Protein AF-A0A9D4GRB3-F1 (afdb_monomer_lite)

Sequence (208 aa):
MLQLICLPCVLLIRQTLLKQKSKKPLLLLLRLLLLLLLLLPLPLPLPLPLPLPLPLPLPLPLPLPLPLPLPLPVLLLLLLLLLLVLLLLLLPLLLPLPLPLLLLLLIVLLLLAAAAATSAASAAVATATVTATDTATDTATATATSTATSSTATASATATATATATATATDSATATATAAAAAATAAAAAATATNDNNSPSTSSSYYC

Radius of gyration: 42.22 Å; chains: 1; bounding box: 102×33×107 Å

pLDDT: mean 74.9, std 14.34, range [47.88, 98.44]

Structure (mmCIF, N/CA/C/O backbone):
data_AF-A0A9D4GRB3-F1
#
_entry.id   AF-A0A9D4GRB3-F1
#
loop_
_atom_site.group_PDB
_atom_site.id
_atom_site.type_symbol
_atom_site.label_atom_id
_atom_site.label_alt_id
_atom_site.label_comp_id
_atom_site.label_asym_id
_atom_site.label_entity_id
_atom_site.label_seq_id
_atom_site.pdbx_PDB_ins_code
_atom_site.Cartn_x
_atom_site.Cartn_y
_atom_site.Cartn_z
_atom_site.occupancy
_atom_site.B_iso_or_equiv
_atom_site.auth_seq_id
_atom_site.auth_comp_id
_atom_site.auth_asym_id
_atom_site.auth_atom_id
_atom_site.pdbx_PDB_model_num
ATOM 1 N N . MET A 1 1 ? -9.282 16.217 38.966 1.00 50.94 1 MET A N 1
ATOM 2 C CA . MET A 1 1 ? -8.020 15.507 39.281 1.00 50.94 1 MET A CA 1
ATOM 3 C C . MET A 1 1 ? -7.785 14.202 38.501 1.00 50.94 1 MET A C 1
ATOM 5 O O . MET A 1 1 ? -6.650 13.756 38.484 1.00 50.94 1 MET A O 1
ATOM 9 N N . LEU A 1 2 ? -8.760 13.621 37.779 1.00 50.75 2 LEU A N 1
ATOM 10 C CA . LEU A 1 2 ? -8.542 12.387 36.987 1.00 50.75 2 LEU A CA 1
ATOM 11 C C . LEU A 1 2 ? -7.822 12.566 35.627 1.00 50.75 2 LEU A C 1
ATOM 13 O O . LEU A 1 2 ? -7.512 11.581 34.968 1.00 50.75 2 LEU A O 1
ATOM 17 N N . GLN A 1 3 ? -7.533 13.794 35.186 1.00 56.38 3 GLN A N 1
ATOM 18 C CA . GLN A 1 3 ? -7.000 14.054 33.836 1.00 56.38 3 GLN A CA 1
ATOM 19 C C . GLN A 1 3 ? -5.472 13.866 33.708 1.00 56.38 3 GLN A C 1
ATOM 21 O O . GLN A 1 3 ? -4.981 13.657 32.604 1.00 56.38 3 GLN A O 1
ATOM 26 N N . LEU A 1 4 ? -4.706 13.879 34.810 1.00 51.69 4 LEU A N 1
ATOM 27 C CA . LEU A 1 4 ? -3.233 13.849 34.739 1.00 51.69 4 LEU A CA 1
ATOM 28 C C . LEU A 1 4 ? -2.612 12.441 34.744 1.00 51.69 4 LEU A C 1
ATOM 30 O O . LEU A 1 4 ? -1.478 12.274 34.308 1.00 51.69 4 LEU A O 1
ATOM 34 N N . ILE A 1 5 ? -3.349 11.411 35.172 1.00 56.41 5 ILE A N 1
ATOM 35 C CA . ILE A 1 5 ? -2.835 10.026 35.225 1.00 56.41 5 ILE A CA 1
ATOM 36 C C . ILE A 1 5 ? -2.859 9.360 33.834 1.00 56.41 5 ILE A C 1
ATOM 38 O O . ILE A 1 5 ? -2.159 8.380 33.588 1.00 56.41 5 ILE A O 1
ATOM 42 N N . CYS A 1 6 ? -3.611 9.911 32.878 1.00 63.25 6 CYS A N 1
ATOM 43 C CA . CYS A 1 6 ? -3.826 9.257 31.587 1.00 63.25 6 CYS A CA 1
ATOM 44 C C . CYS A 1 6 ? -2.668 9.466 30.588 1.00 63.25 6 CYS A C 1
ATOM 46 O O . CYS A 1 6 ? -2.368 8.580 29.790 1.00 63.25 6 CYS A O 1
ATOM 48 N N . LEU A 1 7 ? -1.961 10.599 30.656 1.00 65.25 7 LEU A N 1
ATOM 49 C CA . LEU A 1 7 ? -0.907 10.949 29.696 1.00 65.25 7 LEU A CA 1
ATOM 50 C C . LEU A 1 7 ? 0.313 9.998 29.686 1.00 65.25 7 LEU A C 1
ATOM 52 O O . LEU A 1 7 ? 0.709 9.572 28.596 1.00 65.25 7 LEU A O 1
ATOM 56 N N . PRO A 1 8 ? 0.905 9.609 30.839 1.00 72.31 8 PRO A N 1
ATOM 57 C CA . PRO A 1 8 ? 2.039 8.683 30.834 1.00 72.31 8 PRO A CA 1
ATOM 58 C C . PRO A 1 8 ? 1.619 7.281 30.384 1.00 72.31 8 PRO A C 1
ATOM 60 O O . PRO A 1 8 ? 2.391 6.591 29.723 1.00 72.31 8 PRO A O 1
ATOM 63 N N . CYS A 1 9 ? 0.374 6.883 30.664 1.00 66.31 9 CYS A N 1
ATOM 64 C CA . CYS A 1 9 ? -0.165 5.593 30.248 1.00 66.31 9 CYS A CA 1
ATOM 65 C C . CYS A 1 9 ? -0.313 5.520 28.717 1.00 66.31 9 CYS A C 1
ATOM 67 O O . CYS A 1 9 ? 0.154 4.572 28.088 1.00 66.31 9 CYS A O 1
ATOM 69 N N . VAL A 1 10 ? -0.856 6.572 28.094 1.00 68.38 10 VAL A N 1
ATOM 70 C CA . VAL A 1 10 ? -0.985 6.677 26.629 1.00 68.38 10 VAL A CA 1
ATOM 71 C C . VAL A 1 10 ? 0.386 6.731 25.937 1.00 68.38 10 VAL A C 1
ATOM 73 O O . VAL A 1 10 ? 0.570 6.118 24.883 1.00 68.38 10 VAL A O 1
ATOM 76 N N . LEU A 1 11 ? 1.375 7.402 26.538 1.00 74.94 11 LEU A N 1
ATOM 77 C CA . LEU A 1 11 ? 2.747 7.443 26.016 1.00 74.94 11 LEU A CA 1
ATOM 78 C C . LEU A 1 11 ? 3.458 6.088 26.107 1.00 74.94 11 LEU A C 1
ATOM 80 O O . LEU A 1 11 ? 4.126 5.690 25.149 1.00 74.94 11 LEU A O 1
ATOM 84 N N . LEU A 1 12 ? 3.269 5.346 27.203 1.00 75.12 12 LEU A N 1
ATOM 85 C CA . LEU A 1 12 ? 3.819 3.997 27.361 1.00 75.12 12 LEU A CA 1
ATOM 86 C C . LEU A 1 12 ? 3.215 3.021 26.335 1.00 75.12 12 LEU A C 1
ATOM 88 O O . LEU A 1 12 ? 3.916 2.178 25.768 1.00 75.12 12 LEU A O 1
ATOM 92 N N . ILE A 1 13 ? 1.924 3.182 26.033 1.00 65.44 13 ILE A N 1
ATOM 93 C CA . ILE A 1 13 ? 1.215 2.412 25.003 1.00 65.44 13 ILE A CA 1
ATOM 94 C C . ILE A 1 13 ? 1.753 2.752 23.605 1.00 65.44 13 ILE A C 1
ATOM 96 O O . ILE A 1 13 ? 2.036 1.855 22.815 1.00 65.44 13 ILE A O 1
ATOM 100 N N . ARG A 1 14 ? 1.988 4.033 23.293 1.00 73.75 14 ARG A N 1
ATOM 101 C CA . ARG A 1 14 ? 2.594 4.421 22.006 1.00 73.75 14 ARG A CA 1
ATOM 102 C C . ARG A 1 14 ? 4.009 3.868 21.833 1.00 73.75 14 ARG A C 1
ATOM 104 O O . ARG A 1 14 ? 4.343 3.383 20.754 1.00 73.75 14 ARG A O 1
ATOM 111 N N . GLN A 1 15 ? 4.830 3.917 22.882 1.00 74.56 15 GLN A N 1
ATOM 112 C CA . GLN A 1 15 ? 6.204 3.408 22.842 1.00 74.56 15 GLN A CA 1
ATOM 113 C C . GLN A 1 15 ? 6.265 1.890 22.652 1.00 74.56 15 GLN A C 1
ATOM 115 O O . GLN A 1 15 ? 7.089 1.391 21.884 1.00 74.56 15 GLN A O 1
ATOM 120 N N . THR A 1 16 ? 5.368 1.150 23.301 1.00 66.50 16 THR A N 1
ATOM 121 C CA . THR A 1 16 ? 5.287 -0.307 23.138 1.00 66.50 16 THR A CA 1
ATOM 122 C C . THR A 1 16 ? 4.746 -0.713 21.764 1.00 66.50 16 THR A C 1
ATOM 124 O O . THR A 1 16 ? 5.208 -1.711 21.210 1.00 66.50 16 THR A O 1
ATOM 127 N N . LEU A 1 17 ? 3.864 0.089 21.152 1.00 60.81 17 LEU A N 1
ATOM 128 C CA . LEU A 1 17 ? 3.380 -0.150 19.786 1.00 60.81 17 LEU A CA 1
ATOM 129 C C . LEU A 1 17 ? 4.433 0.098 18.697 1.00 60.81 17 LEU A C 1
ATOM 131 O O . LEU A 1 17 ? 4.448 -0.625 17.703 1.00 60.81 17 LEU A O 1
ATOM 135 N N . LEU A 1 18 ? 5.344 1.059 18.878 1.00 62.66 18 LEU A N 1
ATOM 136 C CA . LEU A 1 18 ? 6.380 1.352 17.876 1.00 62.66 18 LEU A CA 1
ATOM 137 C C . LEU A 1 18 ? 7.490 0.290 17.814 1.00 62.66 18 LEU A C 1
ATOM 139 O O . LEU A 1 18 ? 8.167 0.171 16.795 1.00 62.66 18 LEU A O 1
ATOM 143 N N . LYS A 1 19 ? 7.668 -0.512 18.872 1.00 68.88 19 LYS A N 1
ATOM 144 C CA . LYS A 1 19 ? 8.768 -1.487 18.970 1.00 68.88 19 LYS A CA 1
ATOM 145 C C . LYS A 1 19 ? 8.413 -2.896 18.482 1.00 68.88 19 LYS A C 1
ATOM 147 O O . LYS A 1 19 ? 9.299 -3.739 18.369 1.00 68.88 19 LYS A O 1
ATOM 152 N N . GLN A 1 20 ? 7.149 -3.171 18.152 1.00 47.88 20 GLN A N 1
ATOM 153 C CA . GLN A 1 20 ? 6.717 -4.485 17.662 1.00 47.88 20 GLN A CA 1
ATOM 154 C C . GLN A 1 20 ? 6.402 -4.479 16.161 1.00 47.88 20 GLN A C 1
ATOM 156 O O . GLN A 1 20 ? 5.251 -4.475 15.734 1.00 47.88 20 GLN A O 1
ATOM 161 N N . LYS A 1 21 ? 7.458 -4.583 15.345 1.00 56.94 21 LYS A N 1
ATOM 162 C CA . LYS A 1 21 ? 7.416 -4.824 13.887 1.00 56.94 21 LYS A CA 1
ATOM 163 C C . LYS A 1 21 ? 7.058 -6.285 13.537 1.00 56.94 21 LYS A C 1
ATOM 165 O O . LYS A 1 21 ? 7.652 -6.894 12.656 1.00 56.94 21 LYS A O 1
ATOM 170 N N . SER A 1 22 ? 6.137 -6.904 14.269 1.00 55.50 22 SER A N 1
ATOM 171 C CA . SER A 1 22 ? 5.726 -8.302 14.067 1.00 55.50 22 SER A CA 1
ATOM 172 C C . SER A 1 22 ? 4.246 -8.405 14.354 1.00 55.50 22 SER A C 1
ATOM 174 O O . SER A 1 22 ? 3.872 -7.901 15.392 1.00 55.50 22 SER A O 1
ATOM 176 N N . LYS A 1 23 ? 3.444 -9.050 13.488 1.00 59.50 23 LYS A N 1
ATOM 177 C CA . LYS A 1 23 ? 1.954 -9.109 13.388 1.00 59.50 23 LYS A CA 1
ATOM 178 C C . LYS A 1 23 ? 1.118 -9.278 14.687 1.00 59.50 23 LYS A C 1
ATOM 180 O O . LYS A 1 23 ? -0.107 -9.261 14.633 1.00 59.50 23 LYS A O 1
ATOM 185 N N . LYS A 1 24 ? 1.746 -9.362 15.859 1.00 68.56 24 LYS A N 1
ATOM 186 C CA . LYS A 1 24 ? 1.161 -9.374 17.205 1.00 68.56 24 LYS A CA 1
ATOM 187 C C . LYS A 1 24 ? 0.599 -8.032 17.754 1.00 68.56 24 LYS A C 1
ATOM 189 O O . LYS A 1 24 ? -0.193 -8.140 18.694 1.00 68.56 24 LYS A O 1
ATOM 194 N N . PRO A 1 25 ? 0.871 -6.799 17.246 1.00 65.25 25 PRO A N 1
ATOM 195 C CA . PRO A 1 25 ? 0.330 -5.582 17.852 1.00 65.25 25 PRO A CA 1
ATOM 196 C C . PRO A 1 25 ? -1.173 -5.460 17.636 1.00 65.25 25 PRO A C 1
ATOM 198 O O . PRO A 1 25 ? -1.840 -4.890 18.483 1.00 65.25 25 PRO A O 1
ATOM 201 N N . LEU A 1 26 ? -1.725 -6.034 16.561 1.00 70.44 26 LEU A N 1
ATOM 202 C CA . LEU A 1 26 ? -3.170 -6.032 16.318 1.00 70.44 26 LEU A CA 1
ATOM 203 C C . LEU A 1 26 ? -3.926 -6.801 17.405 1.00 70.4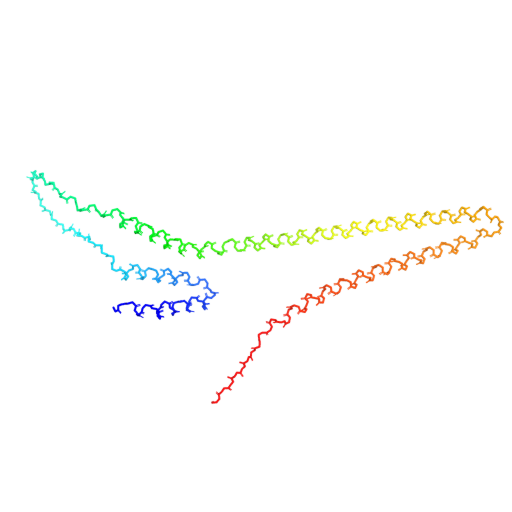4 26 LEU A C 1
ATOM 205 O O . LEU A 1 26 ? -4.965 -6.345 17.866 1.00 70.44 26 LEU A O 1
ATOM 209 N N . LEU A 1 27 ? -3.371 -7.924 17.868 1.00 78.69 27 LEU A N 1
ATOM 210 C CA . LEU A 1 27 ? -3.974 -8.739 18.923 1.00 78.69 27 LEU A CA 1
ATOM 211 C C . LEU A 1 27 ? -3.872 -8.035 20.286 1.00 78.69 27 LEU A C 1
ATOM 213 O O . LEU A 1 27 ? -4.819 -8.066 21.066 1.00 78.69 27 LEU A O 1
ATOM 217 N N . LEU A 1 28 ? -2.764 -7.329 20.547 1.00 78.69 28 LEU A N 1
ATOM 218 C CA . LEU A 1 28 ? -2.618 -6.481 21.735 1.00 78.69 28 LEU A CA 1
ATOM 219 C C . LEU A 1 28 ? -3.537 -5.257 21.698 1.00 78.69 28 LEU A C 1
ATOM 221 O O . LEU A 1 28 ? -4.139 -4.944 22.718 1.00 78.69 28 LEU A O 1
ATOM 225 N N . LEU A 1 29 ? -3.688 -4.605 20.543 1.00 76.31 29 LEU A N 1
ATOM 226 C CA . LEU A 1 29 ? -4.583 -3.463 20.363 1.00 76.31 29 LEU A CA 1
ATOM 227 C C . LEU A 1 29 ? -6.042 -3.889 20.536 1.00 76.31 29 LEU A C 1
ATOM 229 O O . LEU A 1 29 ? -6.787 -3.228 21.247 1.00 76.31 29 LEU A O 1
ATOM 233 N N . LEU A 1 30 ? -6.427 -5.029 19.952 1.00 79.31 30 LEU A N 1
ATOM 234 C CA . LEU A 1 30 ? -7.759 -5.607 20.108 1.00 79.31 30 LEU A CA 1
ATOM 235 C C . LEU A 1 30 ? -8.028 -5.982 21.569 1.00 79.31 30 LEU A C 1
ATOM 237 O O . LEU A 1 30 ? -9.091 -5.676 22.097 1.00 79.31 30 LEU A O 1
ATOM 241 N N . ARG A 1 31 ? -7.049 -6.593 22.248 1.00 87.06 31 ARG A N 1
ATOM 242 C CA . ARG A 1 31 ? -7.156 -6.955 23.666 1.00 87.06 31 ARG A CA 1
ATOM 243 C C . ARG A 1 31 ? -7.227 -5.726 24.571 1.00 87.06 31 ARG A C 1
ATOM 245 O O . ARG A 1 31 ? -7.990 -5.740 25.529 1.00 87.06 31 ARG A O 1
ATOM 252 N N . LEU A 1 32 ? -6.465 -4.675 24.268 1.00 83.12 32 LEU A N 1
ATOM 253 C CA . LEU A 1 32 ? -6.494 -3.400 24.982 1.00 83.12 32 LEU A CA 1
ATOM 254 C C . LEU A 1 32 ? -7.825 -2.678 24.762 1.00 83.12 32 LEU A C 1
ATOM 256 O O . LEU A 1 32 ? -8.393 -2.171 25.718 1.00 83.12 32 LEU A O 1
ATOM 260 N N . LEU A 1 33 ? -8.339 -2.662 23.531 1.00 82.25 33 LEU A N 1
ATOM 261 C CA . LEU A 1 33 ? -9.632 -2.071 23.193 1.00 82.25 33 LEU A CA 1
ATOM 262 C C . LEU A 1 33 ? -10.778 -2.829 23.872 1.00 82.25 33 LEU A C 1
ATOM 264 O O . LEU A 1 33 ? -11.673 -2.198 24.419 1.00 82.25 33 LEU A O 1
ATOM 268 N N . LEU A 1 34 ? -10.711 -4.164 23.916 1.00 84.56 34 LEU A N 1
ATOM 269 C CA . LEU A 1 34 ? -11.650 -5.001 24.664 1.00 84.56 34 LEU A CA 1
ATOM 270 C C . LEU A 1 34 ? -11.583 -4.705 26.170 1.00 84.56 34 LEU A C 1
ATOM 272 O O . LEU A 1 34 ? -12.618 -4.548 26.806 1.00 84.56 34 LEU A O 1
ATOM 276 N N . LEU A 1 35 ? -10.374 -4.589 26.732 1.00 84.44 35 LEU A N 1
ATOM 277 C CA . LEU A 1 35 ? -10.172 -4.209 28.132 1.00 84.44 35 LEU A CA 1
ATOM 278 C C . LEU A 1 35 ? -10.707 -2.809 28.415 1.00 84.44 35 LEU A C 1
ATOM 280 O O . LEU A 1 35 ? -11.352 -2.615 29.431 1.00 84.44 35 LEU A O 1
ATOM 284 N N . LEU A 1 36 ? -10.475 -1.849 27.521 1.00 82.12 36 LEU A N 1
ATOM 285 C CA . LEU A 1 36 ? -10.966 -0.483 27.653 1.00 82.12 36 LEU A CA 1
ATOM 286 C C . LEU A 1 36 ? -12.494 -0.437 27.574 1.00 82.12 36 LEU A C 1
ATOM 288 O O . LEU A 1 36 ? -13.107 0.274 28.356 1.00 82.12 36 LEU A O 1
ATOM 292 N N . LEU A 1 37 ? -13.103 -1.221 26.682 1.00 77.44 37 LEU A N 1
ATOM 293 C CA . LEU A 1 37 ? -14.556 -1.358 26.572 1.00 77.44 37 LEU A CA 1
ATOM 294 C C . LEU A 1 37 ? -15.162 -2.004 27.828 1.00 77.44 37 LEU A C 1
ATOM 296 O O . LEU A 1 37 ? -16.255 -1.633 28.236 1.00 77.44 37 LEU A O 1
ATOM 300 N N . LEU A 1 38 ? -14.442 -2.949 28.440 1.00 82.06 38 LEU A N 1
ATOM 301 C CA . LEU A 1 38 ? -14.842 -3.623 29.676 1.00 82.06 38 LEU A CA 1
ATOM 302 C C . LEU A 1 38 ? -14.643 -2.738 30.919 1.00 82.06 38 LEU A C 1
ATOM 304 O O . LEU A 1 38 ? -15.409 -2.835 31.873 1.00 82.06 38 LEU A O 1
ATOM 308 N N . LEU A 1 39 ? -13.600 -1.902 30.920 1.00 77.12 39 LEU A N 1
ATOM 309 C CA . LEU A 1 39 ? -13.245 -1.015 32.029 1.00 77.12 39 LEU A CA 1
ATOM 310 C C . LEU A 1 39 ? -13.999 0.313 31.977 1.00 77.12 39 LEU A C 1
ATOM 312 O O . LEU A 1 39 ? -14.116 0.982 33.001 1.00 77.12 39 LEU A O 1
ATOM 316 N N . LEU A 1 40 ? -14.496 0.705 30.801 1.00 75.69 40 LEU A N 1
ATOM 317 C CA . LEU A 1 40 ? -15.454 1.786 30.678 1.00 75.69 40 LEU A CA 1
ATOM 318 C C . LEU A 1 40 ? -16.738 1.278 31.340 1.00 75.69 40 LEU A C 1
ATOM 320 O O . LEU A 1 40 ? -17.329 0.328 30.827 1.00 75.69 40 LEU A O 1
ATOM 324 N N . PRO A 1 41 ? -17.156 1.841 32.488 1.00 63.38 41 PRO A N 1
ATOM 325 C CA . PRO A 1 41 ? -18.382 1.420 33.133 1.00 63.38 41 PRO A CA 1
ATOM 326 C C . PRO A 1 41 ? -19.511 1.835 32.199 1.00 63.38 41 PRO A C 1
ATOM 328 O O . PRO A 1 41 ? -19.959 2.978 32.235 1.00 63.38 41 PRO A O 1
ATOM 331 N N . LEU A 1 42 ? -19.915 0.936 31.298 1.00 58.41 42 LEU A N 1
ATOM 332 C CA . LEU A 1 42 ? -21.120 1.113 30.514 1.00 58.41 42 LEU A CA 1
ATOM 333 C C . LEU A 1 42 ? -22.232 1.262 31.554 1.00 58.41 42 LEU A C 1
ATOM 335 O O . LEU A 1 42 ? -22.465 0.314 32.312 1.00 58.41 42 LEU A O 1
ATOM 339 N N . PRO A 1 43 ? -22.902 2.425 31.639 1.00 56.44 43 PRO A N 1
ATOM 340 C CA . PRO A 1 43 ? -24.109 2.538 32.425 1.00 56.44 43 PRO A CA 1
ATOM 341 C C . PRO A 1 43 ? -25.155 1.719 31.670 1.00 56.44 43 PRO A C 1
ATOM 343 O O . PRO A 1 43 ? -25.884 2.236 30.831 1.00 56.44 43 PRO A O 1
ATOM 346 N N . LEU A 1 44 ? -25.152 0.408 31.892 1.00 55.22 44 LEU A N 1
ATOM 347 C CA . LEU A 1 44 ? -26.182 -0.510 31.448 1.00 55.22 44 LEU A CA 1
ATOM 348 C C . LEU A 1 44 ? -27.135 -0.681 32.632 1.00 55.22 44 LEU A C 1
ATOM 350 O O . LEU A 1 44 ? -26.931 -1.579 33.453 1.00 55.22 44 LEU A O 1
ATOM 354 N N . PRO A 1 45 ? -28.172 0.169 32.762 1.00 56.62 45 PRO A N 1
ATOM 355 C CA . PRO A 1 45 ? -29.304 -0.140 33.610 1.00 56.62 45 PRO A CA 1
ATOM 356 C C . PRO A 1 45 ? -30.081 -1.254 32.907 1.00 56.62 45 PRO A C 1
ATOM 358 O O . PRO A 1 45 ? -31.044 -1.003 32.191 1.00 56.62 45 PRO A O 1
ATOM 361 N N . LEU A 1 46 ? -29.630 -2.497 33.057 1.00 55.72 46 LEU A N 1
ATOM 362 C CA . LEU A 1 46 ? -30.438 -3.661 32.719 1.00 55.72 46 LEU A CA 1
ATOM 363 C C . LEU A 1 46 ? -31.002 -4.224 34.022 1.00 55.72 46 LEU A C 1
ATOM 365 O O . LEU A 1 46 ? -30.370 -5.088 34.634 1.00 55.72 46 LEU A O 1
ATOM 369 N N . PRO A 1 47 ? -32.177 -3.746 34.479 1.00 61.56 47 PRO A N 1
ATOM 370 C CA . PRO A 1 47 ? -32.964 -4.525 35.413 1.00 61.56 47 PRO A CA 1
ATOM 371 C C . PRO A 1 47 ? -33.360 -5.797 34.660 1.00 61.56 47 PRO A C 1
ATOM 373 O O . PRO A 1 47 ? -34.195 -5.750 33.764 1.00 61.56 47 PRO A O 1
ATOM 376 N N . LEU A 1 48 ? -32.701 -6.915 34.956 1.00 56.47 48 LEU A N 1
ATOM 377 C CA . LEU A 1 48 ? -33.122 -8.243 34.517 1.00 56.47 48 LEU A CA 1
ATOM 378 C C . LEU A 1 48 ? -34.107 -8.776 35.563 1.00 56.47 48 LEU A C 1
ATOM 380 O O . LEU A 1 48 ? -33.665 -9.176 36.642 1.00 56.47 48 LEU A O 1
ATOM 384 N N . PRO A 1 49 ? -35.425 -8.791 35.295 1.00 60.84 49 PRO A N 1
ATOM 385 C CA . PRO A 1 49 ? -36.365 -9.468 36.161 1.00 60.84 49 PRO A CA 1
ATOM 386 C C . PRO A 1 49 ? -36.385 -10.953 35.778 1.00 60.84 49 PRO A C 1
ATOM 388 O O . PRO A 1 49 ? -36.812 -11.333 34.691 1.00 60.84 49 PRO A O 1
ATOM 391 N N . LEU A 1 50 ? -35.928 -11.799 36.694 1.00 56.44 50 LEU A N 1
ATOM 392 C CA . LEU A 1 50 ? -36.180 -13.240 36.723 1.00 56.44 50 LEU A CA 1
ATOM 393 C C . LEU A 1 50 ? -36.853 -13.559 38.070 1.00 56.44 50 LEU A C 1
ATOM 395 O O . LEU A 1 50 ? -36.590 -12.870 39.053 1.00 56.44 50 LEU A O 1
ATOM 399 N N . PRO A 1 51 ? -37.594 -14.664 38.197 1.00 65.62 51 PRO A N 1
ATOM 400 C CA . PRO A 1 51 ? -38.818 -15.013 37.488 1.00 65.62 51 PRO A CA 1
ATOM 401 C C . PRO A 1 51 ? -39.954 -15.211 38.516 1.00 65.62 51 PRO A C 1
ATOM 403 O O . PRO A 1 51 ? -39.785 -15.934 39.495 1.00 65.62 51 PRO A O 1
ATOM 406 N N . LEU A 1 52 ? -41.132 -14.617 38.308 1.00 55.88 52 LEU A N 1
ATOM 407 C CA . LEU A 1 52 ? -42.304 -14.906 39.147 1.00 55.88 52 LEU A CA 1
ATOM 408 C C . LEU A 1 52 ? -43.341 -15.701 38.346 1.00 55.88 52 LEU A C 1
ATOM 410 O O . LEU A 1 52 ? -43.963 -15.137 37.445 1.00 55.88 52 LEU A O 1
ATOM 414 N N . PRO A 1 53 ? -43.568 -16.991 38.661 1.00 62.97 53 PRO A N 1
ATOM 415 C CA . PRO A 1 53 ? -44.749 -17.699 38.203 1.00 62.97 53 PRO A CA 1
ATOM 416 C C . PRO A 1 53 ? -45.928 -17.238 39.066 1.00 62.97 53 PRO A C 1
ATOM 418 O O . PRO A 1 53 ? -46.191 -17.790 40.130 1.00 62.97 53 PRO A O 1
ATOM 421 N N . LEU A 1 54 ? -46.623 -16.188 38.632 1.00 56.91 54 LEU A N 1
ATOM 422 C CA . LEU A 1 54 ? -47.891 -15.778 39.230 1.00 56.91 54 LEU A CA 1
ATOM 423 C C . LEU A 1 54 ? -48.997 -15.887 38.175 1.00 56.91 54 LEU A C 1
ATOM 425 O O . LEU A 1 54 ? -49.024 -15.082 37.242 1.00 56.91 54 LEU A O 1
ATOM 429 N N . PRO A 1 55 ? -49.921 -16.857 38.297 1.00 63.53 55 PRO A N 1
ATOM 430 C CA . PRO A 1 55 ? -51.146 -16.857 37.518 1.00 63.53 55 PRO A CA 1
ATOM 431 C C . PRO A 1 55 ? -52.079 -15.802 38.121 1.00 63.53 55 PRO A C 1
ATOM 433 O O . PRO A 1 55 ? -52.861 -16.091 39.021 1.00 63.53 55 PRO A O 1
ATOM 436 N N . LEU A 1 56 ? -51.974 -14.555 37.662 1.00 58.19 56 LEU A N 1
ATOM 437 C CA . LEU A 1 56 ? -52.939 -13.510 37.997 1.00 58.19 56 LEU A CA 1
ATOM 438 C C . LEU A 1 56 ? -53.591 -12.977 36.716 1.00 58.19 56 LEU A C 1
ATOM 440 O O . LEU A 1 56 ? -52.925 -12.299 35.932 1.00 58.19 56 LEU A O 1
ATOM 444 N N . PRO A 1 57 ? -54.890 -13.247 36.491 1.00 65.12 57 PRO A N 1
ATOM 445 C CA . PRO A 1 57 ? -55.663 -12.547 35.482 1.00 65.12 57 PRO A CA 1
ATOM 446 C C . PRO A 1 57 ? -56.014 -11.161 36.037 1.00 65.12 57 PRO A C 1
ATOM 448 O O . PRO A 1 57 ? -57.016 -10.996 36.726 1.00 65.12 57 PRO A O 1
ATOM 451 N N . LEU A 1 58 ? -55.174 -10.159 35.772 1.00 58.38 58 LEU A N 1
ATOM 452 C CA . LEU A 1 58 ? -55.511 -8.760 36.042 1.00 58.38 58 LEU A CA 1
ATOM 453 C C . LEU A 1 58 ? -55.347 -7.918 34.769 1.00 58.38 58 LEU A C 1
ATOM 455 O O . LEU A 1 58 ? -54.228 -7.779 34.272 1.00 58.38 58 LEU A O 1
ATOM 459 N N . PRO A 1 59 ? -56.437 -7.330 34.237 1.00 64.75 59 PRO A N 1
ATOM 460 C CA . PRO A 1 59 ? -56.357 -6.331 33.185 1.00 64.75 59 PRO A CA 1
ATOM 461 C C . PRO A 1 59 ? -55.913 -5.008 33.818 1.00 64.75 59 PRO A C 1
ATOM 463 O O . PRO A 1 59 ? -56.727 -4.269 34.366 1.00 64.75 59 PRO A O 1
ATOM 466 N N . LEU A 1 60 ? -54.615 -4.709 33.775 1.00 57.25 60 LEU A N 1
ATOM 467 C CA . LEU A 1 60 ? -54.102 -3.393 34.158 1.00 57.25 60 LEU A CA 1
ATOM 468 C C . LEU A 1 60 ? -53.645 -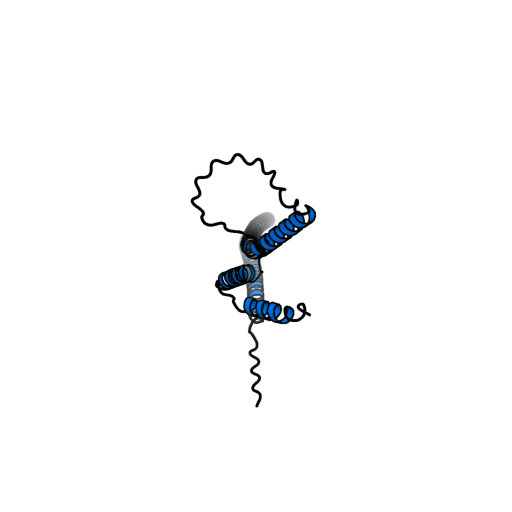2.620 32.913 1.00 57.25 60 LEU A C 1
ATOM 470 O O . LEU A 1 60 ? -52.598 -2.943 32.348 1.00 57.25 60 LEU A O 1
ATOM 474 N N . PRO A 1 61 ? -54.382 -1.574 32.491 1.00 63.59 61 PRO A N 1
ATOM 475 C CA . PRO A 1 61 ? -53.877 -0.578 31.563 1.00 63.59 61 PRO A CA 1
ATOM 476 C C . PRO A 1 61 ? -52.955 0.360 32.346 1.00 63.59 61 PRO A C 1
ATOM 478 O O . PRO A 1 61 ? -53.377 1.403 32.837 1.00 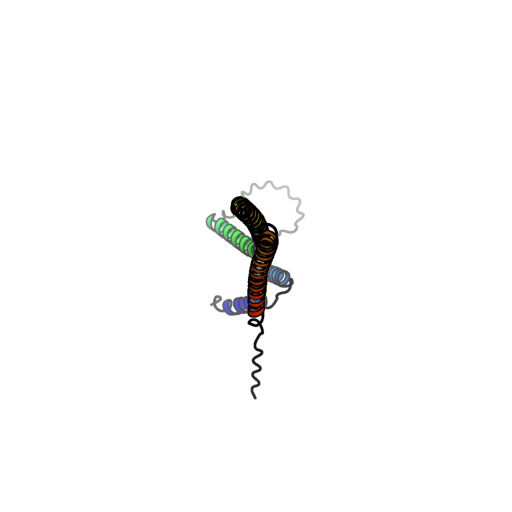63.59 61 PRO A O 1
ATOM 481 N N . LEU A 1 62 ? -51.693 -0.026 32.520 1.00 57.34 62 LEU A N 1
ATOM 482 C CA . LEU A 1 62 ? -50.672 0.897 33.008 1.00 57.34 62 LEU A CA 1
ATOM 483 C C . LEU A 1 62 ? -50.002 1.550 31.793 1.00 57.34 62 LEU A C 1
ATOM 485 O O . LEU A 1 62 ? -49.240 0.871 31.099 1.00 57.34 62 LEU A O 1
ATOM 489 N N . PRO A 1 63 ? -50.255 2.844 31.504 1.00 64.62 63 PRO A N 1
ATOM 490 C CA . PRO A 1 63 ? -49.417 3.597 30.587 1.00 64.62 63 PRO A CA 1
ATOM 491 C C . PRO A 1 63 ? -48.050 3.724 31.255 1.00 64.62 63 PRO A C 1
ATOM 493 O O . PRO A 1 63 ? -47.836 4.590 32.098 1.00 64.62 63 PRO A O 1
ATOM 496 N N . LEU A 1 64 ? -47.143 2.802 30.932 1.00 59.84 64 LEU A N 1
ATOM 497 C CA . LEU A 1 64 ? -45.740 2.913 31.300 1.00 59.84 64 LEU A CA 1
ATOM 498 C C . LEU A 1 64 ? -45.237 4.244 30.723 1.00 59.84 64 LEU A C 1
ATOM 500 O O . LEU A 1 64 ? -45.211 4.377 29.495 1.00 59.84 64 LEU A O 1
ATOM 504 N N . PRO A 1 65 ? -44.878 5.242 31.554 1.00 64.81 65 PRO A N 1
ATOM 505 C CA . PRO A 1 65 ? -44.241 6.446 31.056 1.00 64.81 65 PRO A CA 1
ATOM 506 C C . PRO A 1 65 ? -42.920 6.001 30.441 1.00 64.81 65 PRO A C 1
ATOM 508 O O . PRO A 1 65 ? -41.996 5.598 31.149 1.00 64.81 65 PRO A O 1
ATOM 511 N N . LEU A 1 66 ? -42.879 5.983 29.107 1.00 61.97 66 LEU A N 1
ATOM 512 C CA . LEU A 1 66 ? -41.683 5.637 28.359 1.00 61.97 66 LEU A CA 1
ATOM 513 C C . LEU A 1 66 ? -40.549 6.527 28.881 1.00 61.97 66 LEU A C 1
ATOM 515 O O . LEU A 1 66 ? -40.693 7.755 28.859 1.00 61.97 66 LEU A O 1
ATOM 519 N N . PRO A 1 67 ? -39.464 5.933 29.410 1.00 63.69 67 PRO A N 1
ATOM 520 C CA . PRO A 1 67 ? -38.364 6.696 29.961 1.00 63.69 67 PRO A CA 1
ATOM 521 C C . PRO A 1 67 ? -37.838 7.643 28.887 1.00 63.69 67 PRO A C 1
ATOM 523 O O . PRO A 1 67 ? -37.644 7.258 27.734 1.00 63.69 67 PRO A O 1
ATOM 526 N N . LEU A 1 68 ? -37.713 8.894 29.326 1.00 59.78 68 LEU A N 1
ATOM 527 C CA . LEU A 1 68 ? -37.353 10.110 28.608 1.00 59.78 68 LEU A CA 1
ATOM 528 C C . LEU A 1 68 ? -36.618 9.867 27.281 1.00 59.78 68 LEU A C 1
ATOM 530 O O . LEU A 1 68 ? -35.586 9.189 27.291 1.00 59.78 68 LEU A O 1
ATOM 534 N N . PRO A 1 69 ? -37.076 10.477 26.165 1.00 73.50 69 PRO A N 1
ATOM 535 C CA . PRO A 1 69 ? -36.313 10.486 24.929 1.00 73.50 69 PRO A CA 1
ATOM 536 C C . PRO A 1 69 ? -34.932 11.034 25.265 1.00 73.50 69 PRO A C 1
ATOM 538 O O . PRO A 1 69 ? -34.793 12.203 25.636 1.00 73.50 69 PRO A O 1
ATOM 541 N N . LEU A 1 70 ? -33.920 10.162 25.203 1.00 69.81 70 LEU A N 1
ATOM 542 C CA . LEU A 1 70 ? -32.535 10.582 25.317 1.00 69.81 70 LEU A CA 1
ATOM 543 C C . LEU A 1 70 ? -32.380 11.775 24.377 1.00 69.81 70 LEU A C 1
ATOM 545 O O . LEU A 1 70 ? -32.777 11.663 23.212 1.00 69.81 70 LEU A O 1
ATOM 549 N N . PRO A 1 71 ? -31.889 12.921 24.871 1.00 83.88 71 PRO A N 1
ATOM 550 C CA . PRO A 1 71 ? -31.817 14.114 24.056 1.00 83.88 71 PRO A CA 1
ATOM 551 C C . PRO A 1 71 ? -31.051 13.750 22.786 1.00 83.88 71 PRO A C 1
ATOM 553 O O . PRO A 1 71 ? -29.895 13.336 22.857 1.00 83.88 71 PRO A O 1
ATOM 556 N N . LEU A 1 72 ? -31.716 13.873 21.632 1.00 85.25 72 LEU A N 1
ATOM 557 C CA . LEU A 1 72 ? -31.163 13.626 20.297 1.00 85.25 72 LEU A CA 1
ATOM 558 C C . LEU A 1 72 ? -29.691 14.060 20.128 1.00 85.25 72 LEU A C 1
ATOM 560 O O . LEU A 1 72 ? -28.932 13.286 19.541 1.00 85.25 72 LEU A O 1
ATOM 564 N N . PRO A 1 73 ? -29.232 15.219 20.658 1.00 86.31 73 PRO A N 1
ATOM 565 C CA . PRO A 1 73 ? -27.817 15.592 20.577 1.00 86.31 73 PRO A CA 1
ATOM 566 C C . PRO A 1 73 ? -26.852 14.583 21.219 1.00 86.31 73 PRO A C 1
ATOM 568 O O . PRO A 1 73 ? -25.756 14.384 20.701 1.00 86.31 73 PRO A O 1
ATOM 571 N N . VAL A 1 74 ? -27.240 13.910 22.305 1.00 83.38 74 VAL A N 1
ATOM 572 C CA . VAL A 1 74 ? -26.404 12.895 22.967 1.00 83.38 74 VAL A CA 1
ATOM 573 C C . VAL A 1 74 ? -26.293 11.635 22.111 1.00 83.38 74 VAL A C 1
ATOM 575 O O . VAL A 1 74 ? -25.204 11.077 21.990 1.00 83.38 74 VAL A O 1
ATOM 578 N N . LEU A 1 75 ? -27.383 11.217 21.459 1.00 85.38 75 LEU A N 1
ATOM 579 C CA . LEU A 1 75 ? -27.368 10.068 20.550 1.00 85.38 75 LEU A CA 1
ATOM 580 C C . LEU A 1 75 ? -26.465 10.330 19.332 1.00 85.38 75 LEU A C 1
ATOM 582 O O . LEU A 1 75 ? -25.686 9.465 18.938 1.00 85.38 75 LEU A O 1
ATOM 586 N N . LEU A 1 76 ? -26.535 11.540 18.770 1.00 90.38 76 LEU A N 1
ATOM 587 C CA . LEU A 1 76 ? -25.719 11.953 17.625 1.00 90.38 76 LEU A CA 1
ATOM 588 C C . LEU A 1 76 ? -24.230 12.006 17.999 1.00 90.38 76 LEU A C 1
ATOM 590 O O . LEU A 1 76 ? -23.387 11.510 17.255 1.00 90.38 76 LEU A O 1
ATOM 594 N N . LEU A 1 77 ? -23.904 12.530 19.185 1.00 91.44 77 LEU A N 1
ATOM 595 C CA . LEU A 1 77 ? -22.529 12.573 19.683 1.00 91.44 77 LEU A CA 1
ATOM 596 C C . LEU A 1 77 ? -21.964 11.167 19.929 1.00 91.44 77 LEU A C 1
ATOM 598 O O . LEU A 1 77 ? -20.815 10.903 19.576 1.00 91.44 77 LEU A O 1
ATOM 602 N N . LEU A 1 78 ? -22.773 10.247 20.465 1.00 87.00 78 LEU A N 1
ATOM 603 C CA . LEU A 1 78 ? -22.385 8.845 20.638 1.00 87.00 78 LEU A CA 1
ATOM 604 C C . LEU A 1 78 ? -22.147 8.154 19.288 1.00 87.00 78 LEU A C 1
ATOM 606 O O . LEU A 1 78 ? -21.151 7.452 19.127 1.00 87.00 78 LEU A O 1
ATOM 610 N N . LEU A 1 79 ? -23.030 8.377 18.311 1.00 93.69 79 LEU A N 1
ATOM 611 C CA . LEU A 1 79 ? -22.887 7.835 16.960 1.00 93.69 79 LEU A CA 1
ATOM 612 C C . LEU A 1 79 ? -21.617 8.362 16.279 1.00 93.69 79 LEU A C 1
ATOM 614 O O . LEU A 1 79 ? -20.877 7.589 15.676 1.00 93.69 79 LEU A O 1
ATOM 618 N N . LEU A 1 80 ? -21.339 9.661 16.411 1.00 96.25 80 LEU A N 1
ATOM 619 C CA . LEU A 1 80 ? -20.133 10.284 15.869 1.00 96.25 80 LEU A CA 1
ATOM 620 C C . LEU A 1 80 ? -18.871 9.721 16.531 1.00 96.25 80 LEU A C 1
ATOM 622 O O . LEU A 1 80 ? -17.902 9.415 15.840 1.00 96.25 80 LEU A O 1
ATOM 626 N N . LEU A 1 81 ? -18.890 9.541 17.855 1.00 93.56 81 LEU A N 1
ATOM 627 C CA . LEU A 1 81 ? -17.787 8.934 18.596 1.00 93.56 81 LEU A CA 1
ATOM 628 C C . LEU A 1 81 ? -17.551 7.488 18.145 1.00 93.56 81 LEU A C 1
ATOM 630 O O . LEU A 1 81 ? -16.410 7.100 17.905 1.00 93.56 81 LEU A O 1
ATOM 634 N N . LEU A 1 82 ? -18.620 6.706 17.981 1.00 92.81 82 LEU A N 1
ATOM 635 C CA . LEU A 1 82 ? -18.542 5.334 17.491 1.00 92.81 82 LEU A CA 1
ATOM 636 C C . LEU A 1 82 ? -17.969 5.282 16.070 1.00 92.81 82 LEU A C 1
ATOM 638 O O . LEU A 1 82 ? -17.083 4.473 15.801 1.00 92.81 82 LEU A O 1
ATOM 642 N N . LEU A 1 83 ? -18.424 6.169 15.182 1.00 97.00 83 LEU A N 1
ATOM 643 C CA . LEU A 1 83 ? -17.906 6.288 13.821 1.00 97.00 83 LEU A CA 1
ATOM 644 C C . LEU A 1 83 ? -16.423 6.671 13.822 1.00 97.00 83 LEU A C 1
ATOM 646 O O . LEU A 1 83 ? -15.648 6.105 13.056 1.00 97.00 83 LEU A O 1
ATOM 650 N N . LEU A 1 84 ? -16.011 7.588 14.700 1.00 95.81 84 LEU A N 1
ATOM 651 C CA . LEU A 1 84 ? -14.617 7.999 14.840 1.00 95.81 84 LEU A CA 1
ATOM 652 C C . LEU A 1 84 ? -13.738 6.847 15.335 1.00 95.81 84 LEU A C 1
ATOM 654 O O . LEU A 1 84 ? -12.658 6.635 14.795 1.00 95.81 84 LEU A O 1
ATOM 658 N N . VAL A 1 85 ? -14.200 6.080 16.327 1.00 90.50 85 VAL A N 1
ATOM 659 C CA . VAL A 1 85 ? -13.494 4.889 16.826 1.00 90.50 85 VAL A CA 1
ATOM 660 C C . VAL A 1 85 ? -13.403 3.824 15.738 1.00 90.50 85 VAL A C 1
ATOM 662 O O . VAL A 1 85 ? -12.335 3.248 15.542 1.00 90.50 85 VAL A O 1
ATOM 665 N N . LEU A 1 86 ? -14.487 3.592 14.995 1.00 94.88 86 LEU A N 1
ATOM 666 C CA . LEU A 1 86 ? -14.501 2.656 13.876 1.00 94.88 86 LEU A CA 1
ATOM 667 C C . LEU A 1 86 ? -13.531 3.095 12.777 1.00 94.88 86 LEU A C 1
ATOM 669 O O . LEU A 1 86 ? -12.756 2.278 12.292 1.00 94.88 86 LEU A O 1
ATOM 673 N N . LEU A 1 87 ? -13.524 4.381 12.424 1.00 95.94 87 LEU A N 1
ATOM 674 C CA . LEU A 1 87 ? -12.595 4.946 11.452 1.00 95.94 87 LEU A CA 1
ATOM 675 C C . LEU A 1 87 ? -11.149 4.825 11.938 1.00 95.94 87 LEU A C 1
ATOM 677 O O . LEU A 1 87 ? -10.282 4.433 11.166 1.00 95.94 87 LEU A O 1
ATOM 681 N N . LEU A 1 88 ? -10.888 5.101 13.217 1.00 90.75 88 LEU A N 1
ATOM 682 C CA . LEU A 1 88 ? -9.564 4.973 13.822 1.00 90.75 88 LEU A CA 1
ATOM 683 C C . LEU A 1 88 ? -9.089 3.515 13.864 1.00 90.75 88 LEU A C 1
ATOM 685 O O . LEU A 1 88 ? -7.896 3.265 13.727 1.00 90.75 88 LEU A O 1
ATOM 689 N N . LEU A 1 89 ? -10.009 2.561 14.028 1.00 87.00 89 LEU A N 1
ATOM 690 C CA . LEU A 1 89 ? -9.727 1.127 13.974 1.00 87.00 89 LEU A CA 1
ATOM 691 C C . LEU A 1 89 ? -9.505 0.645 12.535 1.00 87.00 89 LEU A C 1
ATOM 693 O O . LEU A 1 89 ? -8.644 -0.199 12.290 1.00 87.00 89 LEU A O 1
ATOM 697 N N . LEU A 1 90 ? -10.257 1.195 11.581 1.00 91.62 90 LEU A N 1
ATOM 698 C CA . LEU A 1 90 ? -10.164 0.841 10.171 1.00 91.62 90 LEU A CA 1
ATOM 699 C C . LEU A 1 90 ? -8.937 1.470 9.509 1.00 91.62 90 LEU A C 1
ATOM 701 O O . LEU A 1 90 ? -8.331 0.838 8.656 1.00 91.62 90 LEU A O 1
ATOM 705 N N . LEU A 1 91 ? -8.516 2.668 9.916 1.00 90.31 91 LEU A N 1
ATOM 706 C CA . LEU A 1 91 ? -7.369 3.381 9.353 1.00 90.31 91 LEU A CA 1
ATOM 707 C C . LEU A 1 91 ? -6.068 2.551 9.333 1.00 90.31 91 LEU A C 1
ATOM 709 O O . LEU A 1 91 ? -5.469 2.459 8.267 1.00 90.31 91 LEU A O 1
ATOM 713 N N . PRO A 1 92 ? -5.618 1.896 10.421 1.00 85.31 92 PRO A N 1
ATOM 714 C CA . PRO A 1 92 ? -4.432 1.039 10.389 1.00 85.31 92 PRO A CA 1
ATOM 715 C C . PRO A 1 92 ? -4.630 -0.247 9.579 1.00 85.31 92 PRO A C 1
ATOM 717 O O . PRO A 1 92 ? -3.639 -0.851 9.180 1.00 85.31 92 PRO A O 1
ATOM 720 N N . LEU A 1 93 ? -5.873 -0.674 9.331 1.00 85.38 93 LEU A N 1
ATOM 721 C CA . LEU A 1 93 ? -6.176 -1.791 8.433 1.00 85.38 93 LEU A CA 1
ATOM 722 C C . LEU A 1 93 ? -6.188 -1.342 6.963 1.00 85.38 93 LEU A C 1
ATOM 724 O O . LEU A 1 93 ? -5.750 -2.082 6.087 1.00 85.38 93 LEU A O 1
ATOM 728 N N . LEU A 1 94 ? -6.645 -0.115 6.708 1.00 88.44 94 LEU A N 1
ATOM 729 C CA . LEU A 1 94 ? -6.772 0.475 5.385 1.00 88.44 94 LEU A CA 1
ATOM 730 C C . LEU A 1 94 ? -5.441 1.034 4.879 1.00 88.44 94 LEU A C 1
ATOM 732 O O . LEU A 1 94 ? -5.166 0.900 3.702 1.00 88.44 94 LEU A O 1
ATOM 736 N N . LEU A 1 95 ? -4.594 1.609 5.740 1.00 86.88 95 LEU A N 1
ATOM 737 C CA . LEU A 1 95 ? -3.301 2.210 5.386 1.00 86.88 95 LEU A CA 1
ATOM 738 C C . LEU A 1 95 ? -2.277 1.246 4.739 1.00 86.88 95 LEU A C 1
ATOM 740 O O . LEU A 1 95 ? -1.609 1.661 3.790 1.00 86.88 95 LEU A O 1
ATOM 744 N N . PRO A 1 96 ? -2.116 -0.018 5.182 1.00 86.50 96 PRO A N 1
ATOM 745 C CA . PRO A 1 96 ? -1.149 -0.936 4.584 1.00 86.50 96 PRO A CA 1
ATOM 746 C C . PRO A 1 96 ? -1.607 -1.532 3.251 1.00 86.50 96 PRO A C 1
ATOM 748 O O . PRO A 1 96 ? -0.800 -2.191 2.612 1.00 86.50 96 PRO A O 1
ATOM 751 N N . LEU A 1 97 ? -2.862 -1.348 2.830 1.00 87.88 97 LEU A N 1
ATOM 752 C CA . LEU A 1 97 ? -3.385 -1.915 1.583 1.00 87.88 97 LEU A CA 1
ATOM 753 C C . LEU A 1 97 ? -3.049 -1.089 0.316 1.00 87.88 97 LEU A C 1
ATOM 755 O O . LEU A 1 97 ? -2.591 -1.686 -0.658 1.00 87.88 97 LEU A O 1
ATOM 759 N N . PRO A 1 98 ? -3.198 0.253 0.282 1.00 94.00 98 PRO A N 1
ATOM 760 C CA . PRO A 1 98 ? -2.859 1.062 -0.886 1.00 94.00 98 PRO A CA 1
ATOM 761 C C . PRO A 1 98 ? -1.348 1.240 -1.056 1.00 94.00 98 PRO A C 1
ATOM 763 O O . PRO A 1 98 ? -0.888 1.422 -2.175 1.00 94.00 98 PRO A O 1
ATOM 766 N N . LEU A 1 99 ? -0.561 1.158 0.020 1.00 88.75 99 LEU A N 1
ATOM 767 C CA . LEU A 1 99 ? 0.899 1.311 -0.004 1.00 88.75 99 LEU A CA 1
ATOM 768 C C . LEU A 1 99 ? 1.625 0.297 -0.919 1.00 88.75 99 LEU A C 1
ATOM 770 O O . LEU A 1 99 ? 2.369 0.733 -1.796 1.00 88.75 99 LEU A O 1
ATOM 774 N N . PRO A 1 100 ? 1.419 -1.030 -0.789 1.00 90.81 100 PRO A N 1
ATOM 775 C CA . PRO A 1 100 ? 2.026 -2.013 -1.684 1.00 90.81 100 PRO A CA 1
ATOM 776 C C . PRO A 1 100 ? 1.481 -1.907 -3.109 1.00 90.81 100 PRO A C 1
ATOM 778 O O . PRO A 1 100 ? 2.215 -2.180 -4.052 1.00 90.81 100 PRO A O 1
ATOM 781 N N . LEU A 1 101 ? 0.226 -1.484 -3.282 1.00 94.88 101 LEU A N 1
ATOM 782 C CA . LEU A 1 101 ? -0.383 -1.308 -4.600 1.00 94.88 101 LEU A CA 1
ATOM 783 C C . LEU A 1 101 ? 0.213 -0.094 -5.331 1.00 94.88 101 LEU A C 1
ATOM 785 O O . LEU A 1 101 ? 0.539 -0.188 -6.510 1.00 94.88 101 LEU A O 1
ATOM 789 N N . LEU A 1 102 ? 0.447 1.008 -4.613 1.00 96.00 102 LEU A N 1
ATOM 790 C CA . LEU A 1 102 ? 1.163 2.180 -5.115 1.00 96.00 102 LEU A CA 1
ATOM 791 C C . LEU A 1 102 ? 2.626 1.848 -5.431 1.00 96.00 102 LEU A C 1
ATOM 793 O O . LEU A 1 102 ? 3.137 2.266 -6.465 1.00 96.00 102 LEU A O 1
ATOM 797 N N . LEU A 1 103 ? 3.290 1.069 -4.571 1.00 95.94 103 LEU A N 1
ATOM 798 C CA . LEU A 1 103 ? 4.657 0.611 -4.815 1.00 95.94 103 LEU A CA 1
ATOM 799 C C . LEU A 1 103 ? 4.732 -0.278 -6.063 1.00 95.94 103 LEU A C 1
ATOM 801 O O . LEU A 1 103 ? 5.612 -0.087 -6.895 1.00 95.94 103 LEU A O 1
ATOM 805 N N . LEU A 1 104 ? 3.793 -1.213 -6.222 1.00 97.31 104 LEU A N 1
ATOM 806 C CA . LEU A 1 104 ? 3.694 -2.056 -7.410 1.00 97.31 104 LEU A CA 1
ATOM 807 C C . LEU A 1 104 ? 3.460 -1.210 -8.666 1.00 97.31 104 LEU A C 1
ATOM 809 O O . LEU A 1 104 ? 4.143 -1.410 -9.664 1.00 97.31 104 LEU A O 1
ATOM 813 N N . LEU A 1 105 ? 2.547 -0.238 -8.605 1.00 98.00 105 LEU A N 1
ATOM 814 C CA . LEU A 1 105 ? 2.287 0.685 -9.709 1.00 98.00 105 LEU A CA 1
ATOM 815 C C . LEU A 1 105 ? 3.543 1.484 -10.087 1.00 98.00 105 LEU A C 1
ATOM 817 O O . LEU A 1 105 ? 3.848 1.616 -11.269 1.00 98.00 105 LEU A O 1
ATOM 821 N N . LEU A 1 106 ? 4.295 1.968 -9.095 1.00 98.19 106 LEU A N 1
ATOM 822 C CA . LEU A 1 106 ? 5.554 2.677 -9.313 1.00 98.19 106 LEU A CA 1
ATOM 823 C C . LEU A 1 106 ? 6.604 1.773 -9.974 1.00 98.19 106 LEU A C 1
ATOM 825 O O . LEU A 1 106 ? 7.272 2.203 -10.910 1.00 98.19 106 LEU A O 1
ATOM 829 N N . ILE A 1 107 ? 6.725 0.519 -9.526 1.00 97.75 107 ILE A N 1
ATOM 830 C CA . ILE A 1 107 ? 7.633 -0.471 -10.124 1.00 97.75 107 ILE A CA 1
ATOM 831 C C . ILE A 1 107 ? 7.243 -0.748 -11.578 1.00 97.75 107 ILE A C 1
ATOM 833 O O . ILE A 1 107 ? 8.109 -0.742 -12.448 1.00 97.75 107 ILE A O 1
ATOM 837 N N . VAL A 1 108 ? 5.954 -0.952 -11.862 1.00 98.44 108 VAL A N 1
ATOM 838 C CA . VAL A 1 108 ? 5.453 -1.170 -13.228 1.00 98.44 108 VAL A CA 1
ATOM 839 C C . VAL A 1 108 ? 5.751 0.038 -14.115 1.00 98.44 108 VAL A C 1
ATOM 841 O O . VAL A 1 108 ? 6.233 -0.130 -15.233 1.00 98.44 108 VAL A O 1
ATOM 844 N N . LEU A 1 109 ? 5.520 1.252 -13.613 1.00 98.25 109 LEU A N 1
ATOM 845 C CA . LEU A 1 109 ? 5.807 2.482 -14.346 1.00 98.25 109 LEU A CA 1
ATOM 846 C C . LEU A 1 109 ? 7.306 2.634 -14.636 1.00 98.25 109 LEU A C 1
ATOM 848 O O . LEU A 1 109 ? 7.681 2.979 -15.755 1.00 98.25 109 LEU A O 1
ATOM 852 N N . LEU A 1 110 ? 8.161 2.334 -13.657 1.00 98.06 110 LEU A N 1
ATOM 853 C CA . LEU A 1 110 ? 9.612 2.361 -13.825 1.00 98.06 110 LEU A CA 1
ATOM 854 C C . LEU A 1 110 ? 10.077 1.332 -14.862 1.00 98.06 110 LEU A C 1
ATOM 856 O O . LEU A 1 110 ? 10.907 1.644 -15.714 1.00 98.06 110 LEU A O 1
ATOM 860 N N . LEU A 1 111 ? 9.517 0.122 -14.823 1.00 98.06 111 LEU A N 1
ATOM 861 C CA . LEU A 1 111 ? 9.841 -0.939 -15.771 1.00 98.06 111 LEU A CA 1
ATOM 862 C C . LEU A 1 111 ? 9.413 -0.566 -17.196 1.00 98.06 111 LEU A C 1
ATOM 864 O O . LEU A 1 111 ? 10.162 -0.781 -18.147 1.00 98.06 111 LEU A O 1
ATOM 868 N N . LEU A 1 112 ? 8.237 0.051 -17.340 1.00 98.19 112 LEU A N 1
ATOM 869 C CA . LEU A 1 112 ? 7.742 0.541 -18.622 1.00 98.19 112 LEU A CA 1
ATOM 870 C C . LEU A 1 112 ? 8.612 1.682 -19.168 1.00 98.19 112 LEU A C 1
ATOM 872 O O . LEU A 1 112 ? 8.939 1.688 -20.352 1.00 98.19 112 LEU A O 1
ATOM 876 N N . ALA A 1 113 ? 9.036 2.612 -18.311 1.00 97.50 113 ALA A N 1
ATOM 877 C CA . ALA A 1 113 ? 9.954 3.683 -18.691 1.00 97.50 113 ALA A CA 1
ATOM 878 C C . ALA A 1 113 ? 11.320 3.135 -19.142 1.00 97.50 113 ALA A C 1
ATOM 880 O O . ALA A 1 113 ? 11.864 3.582 -20.152 1.00 97.50 113 ALA A O 1
ATOM 881 N N . ALA A 1 114 ? 11.850 2.122 -18.451 1.00 96.88 114 ALA A N 1
ATOM 882 C CA . ALA A 1 114 ? 13.086 1.447 -18.843 1.00 96.88 114 ALA A CA 1
ATOM 883 C C . ALA A 1 11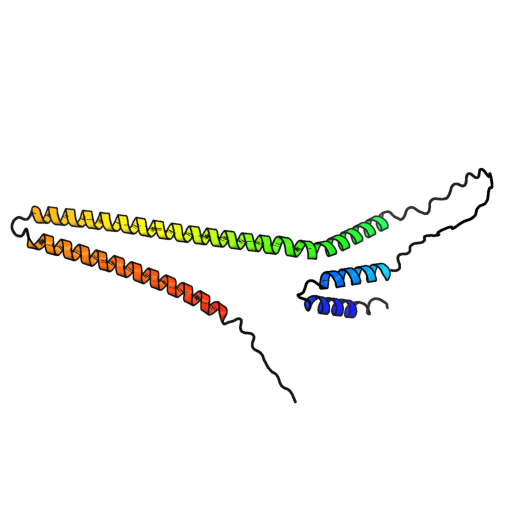4 ? 12.948 0.710 -20.192 1.00 96.88 114 ALA A C 1
ATOM 885 O O . ALA A 1 114 ? 13.843 0.777 -21.039 1.00 96.88 114 ALA A O 1
ATOM 886 N N . ALA A 1 115 ? 11.810 0.052 -20.435 1.00 96.69 115 ALA A N 1
ATOM 887 C CA . ALA A 1 115 ? 11.513 -0.580 -21.721 1.00 96.69 115 ALA A CA 1
ATOM 888 C C . ALA A 1 115 ? 11.398 0.455 -22.858 1.00 96.69 115 ALA A C 1
ATOM 890 O O . ALA A 1 115 ? 11.940 0.256 -23.945 1.00 96.69 115 ALA A O 1
ATOM 891 N N . ALA A 1 116 ? 10.770 1.605 -22.600 1.00 96.38 116 ALA A N 1
ATOM 892 C CA . ALA A 1 116 ? 10.706 2.697 -23.567 1.00 96.38 116 ALA A CA 1
ATOM 893 C C . ALA A 1 116 ? 12.107 3.247 -23.895 1.00 96.38 116 ALA A C 1
ATOM 895 O O . ALA A 1 116 ? 12.439 3.421 -25.068 1.00 96.38 116 ALA A O 1
ATOM 896 N N . ALA A 1 117 ? 12.967 3.438 -22.889 1.00 94.88 117 ALA A N 1
ATOM 897 C CA . ALA A 1 117 ? 14.336 3.914 -23.086 1.00 94.88 117 ALA A CA 1
ATOM 898 C C . ALA A 1 117 ? 15.188 2.945 -23.926 1.00 94.88 117 ALA A C 1
ATOM 900 O O . ALA A 1 117 ? 15.903 3.377 -24.831 1.00 94.88 117 ALA A O 1
ATOM 901 N N . THR A 1 118 ? 15.080 1.635 -23.682 1.00 95.19 118 THR A N 1
ATOM 902 C CA . THR A 1 118 ? 15.798 0.625 -24.482 1.00 95.19 118 THR A CA 1
ATOM 903 C C . THR A 1 118 ? 15.291 0.572 -25.925 1.00 95.19 118 THR A C 1
ATOM 905 O O . THR A 1 118 ? 16.101 0.500 -26.851 1.00 95.19 118 THR A O 1
ATOM 908 N N . SER A 1 119 ? 13.978 0.709 -26.143 1.00 94.25 119 SER A N 1
ATOM 909 C CA . SER A 1 119 ? 13.410 0.790 -27.494 1.00 94.25 119 SER A CA 1
ATOM 910 C C . SER A 1 119 ? 13.900 2.027 -28.262 1.00 94.25 119 SER A C 1
ATOM 912 O O . SER A 1 119 ? 14.329 1.904 -29.410 1.00 94.25 119 SER A O 1
ATOM 914 N N . ALA A 1 120 ? 13.958 3.195 -27.614 1.00 92.25 120 ALA A N 1
ATOM 915 C CA . ALA A 1 120 ? 14.465 4.424 -28.220 1.00 92.25 120 ALA A CA 1
ATOM 916 C C . ALA A 1 120 ? 15.957 4.320 -28.577 1.00 92.25 120 ALA A C 1
ATOM 918 O O . ALA A 1 120 ? 16.358 4.724 -29.668 1.00 92.25 120 ALA A O 1
ATOM 919 N N . ALA A 1 121 ? 16.768 3.716 -27.701 1.00 92.12 121 ALA A N 1
ATOM 920 C CA . ALA A 1 121 ? 18.179 3.463 -27.983 1.00 92.12 121 ALA A CA 1
ATOM 921 C C . ALA A 1 121 ? 18.360 2.535 -29.197 1.00 92.12 121 ALA A C 1
ATOM 923 O O . ALA A 1 121 ? 19.170 2.824 -30.076 1.00 92.12 121 ALA A O 1
ATOM 924 N N . SER A 1 122 ? 17.565 1.462 -29.296 1.00 92.62 122 SER A N 1
ATOM 925 C CA . SER A 1 122 ? 17.622 0.544 -30.443 1.00 92.62 122 SER A CA 1
ATOM 926 C C . SER A 1 122 ? 17.244 1.224 -31.767 1.00 92.62 122 SER A C 1
ATOM 928 O O . SER A 1 122 ? 17.915 1.017 -32.778 1.00 92.62 122 SER A O 1
ATOM 930 N N . ALA A 1 123 ? 16.238 2.107 -31.752 1.00 90.38 123 ALA A N 1
ATOM 931 C CA . ALA A 1 123 ? 15.828 2.879 -32.922 1.00 90.38 123 ALA A CA 1
ATOM 932 C C . ALA A 1 123 ? 16.895 3.902 -33.349 1.00 90.38 123 ALA A C 1
ATOM 934 O O . ALA A 1 123 ? 17.147 4.073 -34.544 1.00 90.38 123 ALA A O 1
ATOM 935 N N . ALA A 1 124 ? 17.560 4.549 -32.385 1.00 91.06 124 ALA A N 1
ATOM 936 C CA . ALA A 1 124 ? 18.653 5.479 -32.656 1.00 91.06 124 ALA A CA 1
ATOM 937 C C . ALA A 1 124 ? 19.854 4.774 -33.306 1.00 91.06 124 ALA A C 1
ATOM 939 O O . ALA A 1 124 ? 20.385 5.269 -34.299 1.00 91.06 124 ALA A O 1
ATOM 940 N N . VAL A 1 125 ? 20.238 3.594 -32.801 1.00 92.50 125 VAL A N 1
ATOM 941 C CA . VAL A 1 125 ? 21.318 2.784 -33.390 1.00 92.50 125 VAL A CA 1
ATOM 942 C C . VAL A 1 125 ? 20.961 2.353 -34.811 1.00 92.50 125 VAL A C 1
ATOM 944 O O . VAL A 1 125 ? 21.764 2.556 -35.716 1.00 92.50 125 VAL A O 1
ATOM 947 N N . ALA A 1 126 ? 19.746 1.843 -35.038 1.00 89.06 126 ALA A N 1
ATOM 948 C CA . ALA A 1 126 ? 19.300 1.452 -36.375 1.00 89.06 126 ALA A CA 1
ATOM 949 C C . ALA A 1 126 ? 19.347 2.630 -37.366 1.00 89.06 126 ALA A C 1
ATOM 951 O O . ALA A 1 126 ? 19.860 2.490 -38.474 1.00 89.06 126 ALA A O 1
ATOM 952 N N . THR A 1 127 ? 18.881 3.809 -36.942 1.00 90.12 127 THR A N 1
ATOM 953 C CA . THR A 1 127 ? 18.905 5.027 -37.769 1.00 90.12 127 THR A CA 1
ATOM 954 C C . THR A 1 127 ? 20.339 5.461 -38.089 1.00 90.12 127 THR A C 1
ATOM 956 O O . THR A 1 127 ? 20.640 5.800 -39.234 1.00 90.12 127 THR A O 1
ATOM 959 N N . ALA A 1 128 ? 21.245 5.411 -37.106 1.00 86.75 128 ALA A N 1
ATOM 960 C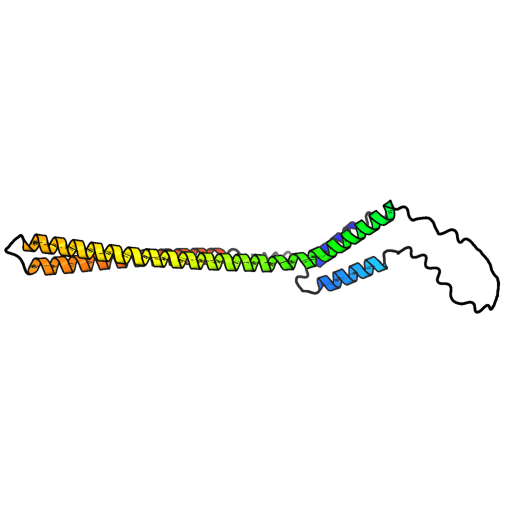 CA . ALA A 1 128 ? 22.653 5.755 -37.295 1.00 86.75 128 ALA A CA 1
ATOM 961 C C . ALA A 1 128 ? 23.362 4.784 -38.252 1.00 86.75 128 ALA A C 1
ATOM 963 O O . ALA A 1 128 ? 24.107 5.226 -39.125 1.00 86.75 128 ALA A O 1
ATOM 964 N N . THR A 1 129 ? 23.104 3.477 -38.137 1.00 88.69 129 THR A N 1
ATOM 965 C CA . THR A 1 129 ? 23.685 2.461 -39.025 1.00 88.69 129 THR A CA 1
ATOM 966 C C . THR A 1 129 ? 23.221 2.632 -40.470 1.00 88.69 129 THR A C 1
ATOM 968 O O . THR A 1 129 ? 24.054 2.584 -41.374 1.00 88.69 129 THR A O 1
ATOM 971 N N . VAL A 1 130 ? 21.925 2.874 -40.698 1.00 90.06 130 VAL A N 1
ATOM 972 C CA . VAL A 1 130 ? 21.387 3.127 -42.048 1.00 90.06 130 VAL A CA 1
ATOM 973 C C . VAL A 1 130 ? 22.006 4.396 -42.632 1.00 90.06 130 VAL A C 1
ATOM 975 O O . VAL A 1 130 ? 22.623 4.340 -43.689 1.00 90.06 130 VAL A O 1
ATOM 978 N N . THR A 1 131 ? 21.973 5.505 -41.886 1.00 87.88 131 THR A N 1
ATOM 979 C CA . THR A 1 131 ? 22.522 6.795 -42.345 1.00 87.88 131 THR A CA 1
ATOM 980 C C . THR A 1 131 ? 24.014 6.698 -42.680 1.00 87.88 131 THR A C 1
ATOM 982 O O . THR A 1 131 ? 24.458 7.236 -43.695 1.00 87.88 131 THR A O 1
ATOM 985 N N . ALA A 1 132 ? 24.803 5.999 -41.856 1.00 83.56 132 ALA A N 1
ATOM 986 C CA . ALA A 1 132 ? 26.228 5.793 -42.107 1.00 83.56 132 ALA A CA 1
ATOM 987 C C . ALA A 1 132 ? 26.479 4.919 -43.346 1.00 83.56 132 ALA A C 1
ATOM 989 O O . ALA A 1 132 ? 27.381 5.218 -44.127 1.00 83.56 132 ALA A O 1
ATOM 990 N N . THR A 1 133 ? 25.674 3.871 -43.542 1.00 86.50 133 THR A N 1
ATOM 991 C CA . THR A 1 133 ? 25.791 2.964 -44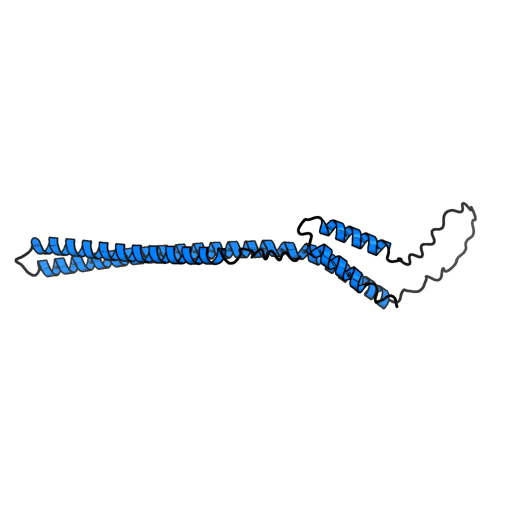.695 1.00 86.50 133 THR A CA 1
ATOM 992 C C . THR A 1 133 ? 25.442 3.679 -45.997 1.00 86.50 133 THR A C 1
ATOM 994 O O . THR A 1 133 ? 26.199 3.578 -46.963 1.00 86.50 133 THR A O 1
ATOM 997 N N . ASP A 1 134 ? 24.357 4.454 -46.010 1.00 84.81 134 ASP A N 1
ATOM 998 C CA . ASP A 1 134 ? 23.927 5.225 -47.179 1.00 84.81 134 ASP A CA 1
ATOM 999 C C . ASP A 1 134 ? 24.965 6.302 -47.521 1.00 84.81 134 ASP A C 1
ATOM 1001 O O . ASP A 1 134 ? 25.452 6.364 -48.647 1.00 84.81 134 ASP A O 1
ATOM 1005 N N . THR A 1 135 ? 25.426 7.063 -46.519 1.00 86.06 135 THR A N 1
ATOM 1006 C CA . THR A 1 135 ? 26.458 8.097 -46.716 1.00 86.06 135 THR A CA 1
ATOM 1007 C C . THR A 1 135 ? 27.765 7.505 -47.248 1.00 86.06 135 THR A C 1
ATOM 1009 O O . THR A 1 135 ? 28.386 8.075 -48.150 1.00 86.06 135 THR A O 1
ATOM 1012 N N . ALA A 1 136 ? 28.200 6.358 -46.715 1.00 82.38 136 ALA A N 1
ATOM 1013 C CA . ALA A 1 136 ? 29.402 5.674 -47.186 1.00 82.38 136 ALA A CA 1
ATOM 1014 C C . ALA A 1 136 ? 29.236 5.159 -48.624 1.00 82.38 136 ALA A C 1
ATOM 1016 O O . ALA A 1 136 ? 30.154 5.305 -49.433 1.00 82.38 136 ALA A O 1
ATOM 1017 N N . THR A 1 137 ? 28.066 4.607 -48.956 1.00 84.44 137 THR A N 1
ATOM 1018 C CA . THR A 1 137 ? 27.751 4.091 -50.296 1.00 84.44 137 THR A CA 1
ATOM 1019 C C . THR A 1 137 ? 27.703 5.216 -51.329 1.00 84.44 137 THR A C 1
ATOM 1021 O O . THR A 1 137 ? 28.326 5.102 -52.387 1.00 84.44 137 THR A O 1
ATOM 1024 N N . ASP A 1 138 ? 27.050 6.333 -51.011 1.00 80.94 138 ASP A N 1
ATOM 1025 C CA . ASP A 1 138 ? 26.962 7.504 -51.885 1.00 80.94 138 ASP A CA 1
ATOM 1026 C C . ASP A 1 138 ? 28.336 8.148 -52.091 1.00 80.94 138 ASP A C 1
ATOM 1028 O O . ASP A 1 138 ? 28.735 8.433 -53.224 1.00 80.94 138 ASP A O 1
ATOM 1032 N N . THR A 1 139 ? 29.115 8.304 -51.015 1.00 81.94 139 THR A N 1
ATOM 1033 C CA . THR A 1 139 ? 30.476 8.858 -51.084 1.00 81.94 139 THR A CA 1
ATOM 1034 C C . THR A 1 139 ? 31.395 7.967 -51.922 1.00 81.94 139 THR A C 1
ATOM 1036 O O . THR A 1 139 ? 32.138 8.469 -52.771 1.00 81.94 139 THR A O 1
ATOM 1039 N N . ALA A 1 140 ? 31.335 6.644 -51.736 1.00 79.25 140 ALA A N 1
ATOM 1040 C CA . ALA A 1 140 ? 32.108 5.693 -52.530 1.00 79.25 140 ALA A CA 1
ATOM 1041 C C . ALA A 1 140 ? 31.699 5.728 -54.011 1.00 79.25 140 ALA A C 1
ATOM 1043 O O . ALA A 1 140 ? 32.566 5.777 -54.885 1.00 79.25 140 ALA A O 1
ATOM 1044 N N . THR A 1 141 ? 30.396 5.783 -54.299 1.00 79.75 141 THR A N 1
ATOM 1045 C CA . THR A 1 141 ? 29.862 5.847 -55.669 1.00 79.75 141 THR A CA 1
ATOM 1046 C C . THR A 1 141 ? 30.261 7.146 -56.374 1.00 79.75 141 THR A C 1
ATOM 1048 O O . THR A 1 141 ? 30.725 7.119 -57.518 1.00 79.75 141 THR A O 1
ATOM 1051 N N . ALA A 1 142 ? 30.167 8.289 -55.690 1.00 75.88 142 ALA A N 1
ATOM 1052 C CA . ALA A 1 142 ? 30.587 9.587 -56.216 1.00 75.88 142 ALA A CA 1
ATOM 1053 C C . ALA A 1 142 ? 32.108 9.651 -56.455 1.00 75.88 142 ALA A C 1
ATOM 1055 O O . ALA A 1 142 ? 32.566 10.140 -57.494 1.00 75.88 142 ALA A O 1
ATOM 1056 N N . THR A 1 143 ? 32.905 9.096 -55.537 1.00 73.31 143 THR A N 1
ATOM 1057 C CA . THR A 1 143 ? 34.371 9.032 -55.671 1.00 73.31 143 THR A CA 1
ATOM 1058 C C . THR A 1 143 ? 34.784 8.123 -56.831 1.00 73.31 143 THR A C 1
ATOM 1060 O O . THR A 1 143 ? 35.643 8.486 -57.635 1.00 73.31 143 THR A O 1
ATOM 1063 N N . ALA A 1 144 ? 34.137 6.965 -56.985 1.00 70.94 144 ALA A N 1
ATOM 1064 C CA . ALA A 1 144 ? 34.383 6.060 -58.104 1.00 70.94 144 ALA A CA 1
ATOM 1065 C C . ALA A 1 144 ? 34.014 6.703 -59.453 1.00 70.94 144 ALA A C 1
ATOM 1067 O O . ALA A 1 144 ? 34.796 6.631 -60.400 1.00 70.94 144 ALA A O 1
ATOM 1068 N N . THR A 1 145 ? 32.869 7.389 -59.531 1.00 70.12 145 THR A N 1
ATOM 1069 C CA . THR A 1 145 ? 32.393 8.049 -60.763 1.00 70.12 145 THR A CA 1
ATOM 1070 C C . THR A 1 145 ? 33.300 9.210 -61.184 1.00 70.12 145 THR A C 1
ATOM 1072 O O . THR A 1 145 ? 33.670 9.331 -62.355 1.00 70.12 145 THR A O 1
ATOM 1075 N N . SER A 1 146 ? 33.723 10.045 -60.230 1.00 66.69 146 SER A N 1
ATOM 1076 C CA . SER A 1 146 ? 34.664 11.144 -60.498 1.00 66.69 146 SER A CA 1
ATOM 1077 C C . SER A 1 146 ? 36.052 10.633 -60.906 1.00 66.69 146 SER A C 1
ATOM 1079 O O . SER A 1 146 ? 36.647 11.165 -61.843 1.00 66.69 146 SER A O 1
ATOM 1081 N N . THR A 1 147 ? 36.531 9.543 -60.297 1.00 58.16 147 THR A N 1
ATOM 1082 C CA . THR A 1 147 ? 37.809 8.909 -60.667 1.00 58.16 147 THR A CA 1
ATOM 1083 C C . THR A 1 147 ? 37.744 8.247 -62.048 1.00 58.16 147 THR A C 1
ATOM 1085 O O . THR A 1 147 ? 38.692 8.356 -62.820 1.00 58.16 147 THR A O 1
ATOM 1088 N N . ALA A 1 148 ? 36.621 7.621 -62.415 1.00 57.44 148 ALA A N 1
ATOM 1089 C CA . ALA A 1 148 ? 36.434 7.007 -63.733 1.00 57.44 148 ALA A CA 1
ATOM 1090 C C . ALA A 1 148 ? 36.383 8.033 -64.882 1.00 57.44 148 ALA A C 1
ATOM 1092 O O . ALA A 1 148 ? 36.733 7.703 -66.014 1.00 57.44 148 ALA A O 1
ATOM 1093 N N . THR A 1 149 ? 36.008 9.282 -64.592 1.00 55.88 149 THR A N 1
ATOM 1094 C CA . THR A 1 149 ? 36.009 10.376 -65.580 1.00 55.88 149 THR A CA 1
ATOM 1095 C C . THR A 1 149 ? 37.415 10.977 -65.773 1.00 55.88 149 THR A C 1
ATOM 1097 O O . THR A 1 149 ? 37.688 11.599 -66.796 1.00 55.88 149 THR A O 1
ATOM 1100 N N . SER A 1 150 ? 38.346 10.731 -64.841 1.00 54.66 150 SER A N 1
ATOM 1101 C CA . SER A 1 150 ? 39.761 11.110 -64.938 1.00 54.66 150 SER A CA 1
ATOM 1102 C C . SER A 1 150 ? 40.603 9.905 -65.377 1.00 54.66 150 SER A C 1
ATOM 1104 O O . SER A 1 150 ? 41.237 9.201 -64.590 1.00 54.66 150 SER A O 1
ATOM 1106 N N . SER A 1 151 ? 40.560 9.607 -66.672 1.00 50.47 151 SER A N 1
ATOM 1107 C CA . SER A 1 151 ? 41.329 8.537 -67.307 1.00 50.47 151 SER A CA 1
ATOM 1108 C C . SER A 1 151 ? 42.840 8.701 -67.072 1.00 50.47 151 SER A C 1
ATOM 1110 O O . SER A 1 151 ? 43.422 9.642 -67.613 1.00 50.47 151 SER A O 1
ATOM 1112 N N . THR A 1 152 ? 43.454 7.801 -66.274 1.00 50.03 152 THR A N 1
ATOM 1113 C CA . THR A 1 152 ? 44.743 7.066 -66.497 1.00 50.03 152 THR A CA 1
ATOM 1114 C C . THR A 1 152 ? 45.245 6.303 -65.231 1.00 50.03 152 THR A C 1
ATOM 1116 O O . THR A 1 152 ? 46.215 5.559 -65.317 1.00 50.03 152 THR A O 1
ATOM 1119 N N . ALA A 1 153 ? 44.590 6.361 -64.057 1.00 51.66 153 ALA A N 1
ATOM 1120 C CA . ALA A 1 153 ? 45.096 5.719 -62.813 1.00 51.66 153 ALA A CA 1
ATOM 1121 C C . ALA A 1 153 ? 44.116 4.735 -62.116 1.00 51.66 153 ALA A C 1
ATOM 1123 O O . ALA A 1 153 ? 43.968 4.725 -60.895 1.00 51.66 153 ALA A O 1
ATOM 1124 N N . THR A 1 154 ? 43.424 3.897 -62.890 1.00 51.47 154 THR A N 1
ATOM 1125 C CA . THR A 1 154 ? 42.153 3.248 -62.500 1.00 51.47 154 THR A CA 1
ATOM 1126 C C . THR A 1 154 ? 42.231 2.098 -61.477 1.00 51.47 154 THR A C 1
ATOM 1128 O O . THR A 1 154 ? 41.219 1.793 -60.859 1.00 51.47 154 THR A O 1
ATOM 1131 N N . ALA A 1 155 ? 43.379 1.459 -61.227 1.00 55.69 155 ALA A N 1
ATOM 1132 C CA . ALA A 1 155 ? 43.422 0.294 -60.321 1.00 55.69 155 ALA A CA 1
ATOM 1133 C C . ALA A 1 155 ? 43.817 0.628 -58.869 1.00 55.69 155 ALA A C 1
ATOM 1135 O O . ALA A 1 155 ? 43.293 0.034 -57.928 1.00 55.69 155 ALA A O 1
ATOM 1136 N N . SER A 1 156 ? 44.724 1.590 -58.662 1.00 54.12 156 SER A N 1
ATOM 1137 C CA . SER A 1 156 ? 45.243 1.886 -57.317 1.00 54.12 156 SER A CA 1
ATOM 1138 C C . SER A 1 156 ? 44.279 2.738 -56.490 1.00 54.12 156 SER A C 1
ATOM 1140 O O . SER A 1 156 ? 44.183 2.554 -55.280 1.00 54.12 156 SER A O 1
ATOM 1142 N N . ALA A 1 157 ? 43.542 3.649 -57.131 1.00 55.59 157 ALA A N 1
ATOM 1143 C CA . ALA A 1 157 ? 42.655 4.579 -56.435 1.00 55.59 157 ALA A CA 1
ATOM 1144 C C . ALA A 1 157 ? 41.444 3.874 -55.800 1.00 55.59 157 ALA A C 1
ATOM 1146 O O . ALA A 1 157 ? 41.071 4.191 -54.672 1.00 55.59 157 ALA A O 1
ATOM 1147 N N . THR A 1 158 ? 40.873 2.867 -56.471 1.00 59.72 158 THR A N 1
ATOM 1148 C CA . THR A 1 158 ? 39.728 2.104 -55.948 1.00 59.72 158 THR A CA 1
ATOM 1149 C C . THR A 1 158 ? 40.100 1.290 -54.710 1.00 59.72 158 THR A C 1
ATOM 1151 O O . THR A 1 158 ? 39.329 1.244 -53.751 1.00 59.72 158 THR A O 1
ATOM 1154 N N . ALA A 1 159 ? 41.297 0.693 -54.686 1.00 62.31 159 ALA A N 1
ATOM 1155 C CA . ALA A 1 159 ? 41.777 -0.057 -53.527 1.00 62.31 159 ALA A CA 1
ATOM 1156 C C . ALA A 1 159 ? 42.004 0.861 -52.314 1.00 62.31 159 ALA A C 1
ATOM 1158 O O . ALA A 1 159 ? 41.565 0.538 -51.211 1.00 62.31 159 ALA A O 1
ATOM 1159 N N . THR A 1 160 ? 42.619 2.031 -52.520 1.00 66.94 160 THR A N 1
ATOM 1160 C CA . THR A 1 160 ? 42.844 3.002 -51.441 1.00 66.94 160 THR A CA 1
ATOM 1161 C C . THR A 1 160 ? 41.532 3.582 -50.920 1.00 66.94 160 THR A C 1
ATOM 1163 O O . THR A 1 160 ? 41.326 3.593 -49.712 1.00 66.94 160 THR A O 1
ATOM 1166 N N . ALA A 1 161 ? 40.612 3.992 -51.799 1.00 64.69 161 ALA A N 1
ATOM 1167 C CA . ALA A 1 161 ? 39.324 4.546 -51.382 1.00 64.69 161 ALA A CA 1
ATOM 1168 C C . ALA A 1 161 ? 38.488 3.529 -50.588 1.00 64.69 161 ALA A C 1
ATOM 1170 O O . ALA A 1 161 ? 37.909 3.880 -49.562 1.00 64.69 161 ALA A O 1
ATOM 1171 N N . THR A 1 162 ? 38.487 2.259 -51.012 1.00 71.44 162 THR A N 1
ATOM 1172 C CA . THR A 1 162 ? 37.800 1.184 -50.279 1.00 71.44 162 THR A CA 1
ATOM 1173 C C . THR A 1 162 ? 38.439 0.970 -48.908 1.00 71.44 162 THR A C 1
ATOM 1175 O O . THR A 1 162 ? 37.735 0.959 -47.904 1.00 71.44 162 THR A O 1
ATOM 1178 N N . ALA A 1 163 ? 39.771 0.878 -48.840 1.00 68.69 163 ALA A N 1
ATOM 1179 C CA . ALA A 1 163 ? 40.484 0.681 -47.580 1.00 68.69 163 ALA A CA 1
ATOM 1180 C C . ALA A 1 163 ? 40.271 1.846 -46.597 1.00 68.69 163 ALA A C 1
ATOM 1182 O O . ALA A 1 163 ? 40.031 1.611 -45.414 1.00 68.69 163 ALA A O 1
ATOM 1183 N N . THR A 1 164 ? 40.304 3.094 -47.075 1.00 73.56 164 THR A N 1
ATOM 1184 C CA . THR A 1 164 ? 40.055 4.274 -46.239 1.00 73.56 164 THR A CA 1
ATOM 1185 C C . THR A 1 164 ? 38.611 4.315 -45.751 1.00 73.56 164 THR A C 1
ATOM 1187 O O . THR A 1 164 ? 38.391 4.516 -44.560 1.00 73.56 164 THR A O 1
ATOM 1190 N N . ALA A 1 165 ? 37.629 4.051 -46.619 1.00 70.12 165 ALA A N 1
ATOM 1191 C CA . ALA A 1 165 ? 36.224 4.007 -46.217 1.00 70.12 165 ALA A CA 1
ATOM 1192 C C . ALA A 1 165 ? 35.965 2.916 -45.164 1.00 70.12 165 ALA A C 1
ATOM 1194 O O . ALA A 1 165 ? 35.292 3.169 -44.165 1.00 70.12 165 ALA A O 1
ATOM 1195 N N . THR A 1 166 ? 36.550 1.723 -45.335 1.00 75.50 166 THR A N 1
ATOM 1196 C CA . THR A 1 166 ? 36.450 0.642 -44.345 1.00 75.50 166 THR A CA 1
ATOM 1197 C C . THR A 1 166 ? 37.113 1.019 -43.019 1.00 75.50 166 THR A C 1
ATOM 1199 O O . THR A 1 166 ? 36.528 0.777 -41.963 1.00 75.50 166 THR A O 1
ATOM 1202 N N . ALA A 1 167 ? 38.294 1.644 -43.048 1.00 72.12 167 ALA A N 1
ATOM 1203 C CA . ALA A 1 167 ? 38.987 2.077 -41.837 1.00 72.12 167 ALA A CA 1
ATOM 1204 C C . ALA A 1 167 ? 38.179 3.138 -41.072 1.00 72.12 167 ALA A C 1
ATOM 1206 O O . ALA A 1 167 ? 37.888 2.955 -39.894 1.00 72.12 167 ALA A O 1
ATOM 1207 N N . THR A 1 168 ? 37.709 4.191 -41.749 1.00 73.50 168 THR A N 1
ATOM 1208 C CA . THR A 1 168 ? 36.934 5.265 -41.105 1.00 73.50 168 THR A CA 1
ATOM 1209 C C . THR A 1 168 ? 35.600 4.768 -40.543 1.00 73.50 168 THR A C 1
ATOM 1211 O O . THR A 1 168 ? 35.204 5.176 -39.447 1.00 73.50 168 THR A O 1
ATOM 1214 N N . ALA A 1 169 ? 34.920 3.857 -41.247 1.00 70.81 169 ALA A N 1
ATOM 1215 C CA . ALA A 1 169 ? 33.699 3.230 -40.746 1.00 70.81 169 ALA A CA 1
ATOM 1216 C C . ALA A 1 169 ? 33.970 2.376 -39.494 1.00 70.81 169 ALA A C 1
ATOM 1218 O O . ALA A 1 169 ? 33.211 2.442 -38.524 1.00 70.81 169 ALA A O 1
ATOM 1219 N N . THR A 1 170 ? 35.076 1.627 -39.484 1.00 79.38 170 THR A N 1
ATOM 1220 C CA . THR A 1 170 ? 35.479 0.791 -38.341 1.00 79.38 170 THR A CA 1
ATOM 1221 C C . THR A 1 170 ? 35.839 1.644 -37.124 1.00 79.38 170 THR A C 1
ATOM 1223 O O . THR A 1 170 ? 35.390 1.353 -36.012 1.00 79.38 170 THR A O 1
ATOM 1226 N N . ASP A 1 171 ? 36.578 2.734 -37.323 1.00 77.94 171 ASP A N 1
ATOM 1227 C CA . ASP A 1 171 ? 36.996 3.630 -36.244 1.00 77.94 171 ASP A CA 1
ATOM 1228 C C . ASP A 1 171 ? 35.802 4.373 -35.629 1.00 77.94 171 ASP A C 1
ATOM 1230 O O . ASP A 1 171 ? 35.672 4.430 -34.404 1.00 77.94 171 ASP A O 1
ATOM 1234 N N . SER A 1 172 ? 34.867 4.868 -36.453 1.00 74.75 172 SER A N 1
ATOM 1235 C CA . SER A 1 172 ? 33.640 5.511 -35.951 1.00 74.75 172 SER A CA 1
ATOM 1236 C C . SER A 1 172 ? 32.738 4.539 -35.190 1.00 74.75 172 SER A C 1
ATOM 1238 O O . SER A 1 172 ? 32.208 4.889 -34.129 1.00 74.75 172 SER A O 1
ATOM 1240 N N . ALA A 1 173 ? 32.579 3.305 -35.681 1.00 72.81 173 ALA A N 1
ATOM 1241 C CA . ALA A 1 173 ? 31.807 2.280 -34.982 1.00 72.81 173 ALA A CA 1
ATOM 1242 C C . ALA A 1 173 ? 32.444 1.926 -33.626 1.00 72.81 173 ALA A C 1
ATOM 1244 O O . ALA A 1 173 ? 31.748 1.844 -32.611 1.00 72.81 173 ALA A O 1
ATOM 1245 N N . THR A 1 174 ? 33.774 1.803 -33.587 1.00 83.62 174 THR A N 1
ATOM 1246 C CA . THR A 1 174 ? 34.531 1.491 -32.366 1.00 83.62 174 THR A CA 1
ATOM 1247 C C . THR A 1 174 ? 34.452 2.625 -31.343 1.00 83.62 174 THR A C 1
ATOM 1249 O O . THR A 1 174 ? 34.194 2.376 -30.163 1.00 83.62 174 THR A O 1
ATOM 1252 N N . ALA A 1 175 ? 34.601 3.881 -31.775 1.00 76.19 175 ALA A N 1
ATOM 1253 C CA . ALA A 1 175 ? 34.479 5.047 -30.900 1.00 76.19 175 ALA A CA 1
ATOM 1254 C C . ALA A 1 175 ? 33.072 5.156 -30.288 1.00 76.19 175 ALA A C 1
ATOM 1256 O O . ALA A 1 175 ? 32.931 5.360 -29.080 1.00 76.19 175 ALA A O 1
ATOM 1257 N N . THR A 1 176 ? 32.032 4.934 -31.098 1.00 82.06 176 THR A N 1
ATOM 1258 C CA . THR A 1 176 ? 30.634 4.968 -30.640 1.00 82.06 176 THR A CA 1
ATOM 1259 C C . THR A 1 176 ? 30.345 3.856 -29.629 1.00 82.06 176 THR A C 1
ATOM 1261 O O . THR A 1 176 ? 29.760 4.112 -28.575 1.00 82.06 176 THR A O 1
ATOM 1264 N N . ALA A 1 177 ? 30.810 2.630 -29.897 1.00 76.88 177 ALA A N 1
ATOM 1265 C CA . ALA A 1 177 ? 30.670 1.507 -28.971 1.00 76.88 177 ALA A CA 1
ATOM 1266 C C . ALA A 1 177 ? 31.411 1.755 -27.643 1.00 76.88 177 ALA A C 1
ATOM 1268 O O . ALA A 1 177 ? 30.887 1.455 -26.569 1.00 76.88 177 ALA A O 1
ATOM 1269 N N . THR A 1 178 ? 32.598 2.364 -27.704 1.00 85.44 178 THR A N 1
ATOM 1270 C CA . THR A 1 178 ? 33.403 2.700 -26.518 1.00 85.44 178 THR A CA 1
ATOM 1271 C C . THR A 1 178 ? 32.717 3.762 -25.656 1.00 85.44 178 THR A C 1
ATOM 1273 O O . THR A 1 178 ? 32.648 3.616 -24.435 1.00 85.44 178 THR A O 1
ATOM 1276 N N . ALA A 1 179 ? 32.144 4.800 -26.273 1.00 78.81 179 ALA A N 1
ATOM 1277 C CA . ALA A 1 179 ? 31.393 5.832 -25.561 1.00 78.81 179 ALA A CA 1
ATOM 1278 C C . ALA A 1 179 ? 30.134 5.265 -24.879 1.00 78.81 179 ALA A C 1
ATOM 1280 O O . ALA A 1 179 ? 29.849 5.597 -23.726 1.00 78.81 179 ALA A O 1
ATOM 1281 N N . ALA A 1 180 ? 29.416 4.358 -25.550 1.00 79.94 180 ALA A N 1
ATOM 1282 C CA . ALA A 1 180 ? 28.255 3.681 -24.973 1.00 79.94 180 ALA A CA 1
ATOM 1283 C C . ALA A 1 180 ? 28.635 2.791 -23.773 1.00 79.94 180 ALA A C 1
ATOM 1285 O O . ALA A 1 180 ? 27.955 2.816 -22.744 1.00 79.94 180 ALA A O 1
ATOM 1286 N N . ALA A 1 181 ? 29.747 2.053 -23.861 1.00 80.25 181 ALA A N 1
ATOM 1287 C CA . ALA A 1 181 ? 30.254 1.237 -22.758 1.00 80.25 181 ALA A CA 1
ATOM 1288 C C . ALA A 1 181 ? 30.690 2.088 -21.549 1.00 80.25 181 ALA A C 1
ATOM 1290 O O . ALA A 1 181 ? 30.400 1.727 -20.408 1.00 80.25 181 ALA A O 1
ATOM 1291 N N . ALA A 1 182 ? 31.328 3.240 -21.788 1.00 82.75 182 ALA A N 1
ATOM 1292 C CA . ALA A 1 182 ? 31.719 4.182 -20.737 1.00 82.75 182 ALA A CA 1
ATOM 1293 C C . ALA A 1 182 ? 30.507 4.811 -20.021 1.00 82.75 182 ALA A C 1
ATOM 1295 O O . ALA A 1 182 ? 30.517 4.982 -18.802 1.00 82.75 182 ALA A O 1
ATOM 1296 N N . ALA A 1 183 ? 29.432 5.114 -20.754 1.00 80.19 183 ALA A N 1
ATOM 1297 C CA . ALA A 1 183 ? 28.193 5.611 -20.158 1.00 80.19 183 ALA A CA 1
ATOM 1298 C C . ALA A 1 183 ? 27.513 4.547 -19.273 1.00 80.19 183 ALA A C 1
ATOM 1300 O O . ALA A 1 183 ? 27.018 4.861 -18.188 1.00 80.19 183 ALA A O 1
ATOM 1301 N N . ALA A 1 184 ? 27.531 3.279 -19.697 1.00 80.94 184 ALA A N 1
ATOM 1302 C CA . ALA A 1 184 ? 26.966 2.174 -18.926 1.00 80.94 184 ALA A CA 1
ATOM 1303 C C . ALA A 1 184 ? 27.733 1.911 -17.616 1.00 80.94 184 ALA A C 1
ATOM 1305 O O . ALA A 1 184 ? 27.116 1.695 -16.570 1.00 80.94 184 ALA A O 1
ATOM 1306 N N . THR A 1 185 ? 29.069 1.975 -17.633 1.00 84.75 185 THR A N 1
ATOM 1307 C CA . THR A 1 185 ? 29.885 1.808 -16.417 1.00 84.75 185 THR A CA 1
ATOM 1308 C C . THR A 1 185 ? 29.743 2.984 -15.453 1.00 84.75 185 THR A C 1
ATOM 1310 O O . THR A 1 185 ? 29.663 2.762 -14.244 1.00 84.75 185 THR A O 1
ATOM 1313 N N . ALA A 1 186 ? 29.618 4.217 -15.955 1.00 79.38 186 ALA A N 1
ATOM 1314 C CA . ALA A 1 186 ? 29.333 5.386 -15.121 1.00 79.38 186 ALA A CA 1
ATOM 1315 C C . ALA A 1 186 ? 27.978 5.266 -14.397 1.00 79.38 186 ALA A C 1
ATOM 1317 O O . ALA A 1 186 ? 27.881 5.562 -13.204 1.00 79.38 186 ALA A O 1
ATOM 1318 N N . ALA A 1 187 ? 26.945 4.762 -15.083 1.00 75.06 187 ALA A N 1
ATOM 1319 C CA . ALA A 1 187 ? 25.639 4.508 -14.476 1.00 75.06 187 ALA A CA 1
ATOM 1320 C C . ALA A 1 187 ? 25.698 3.416 -13.387 1.00 75.06 187 ALA A C 1
ATOM 1322 O O . ALA A 1 187 ? 25.075 3.560 -12.334 1.00 75.06 187 ALA A O 1
ATOM 1323 N N . ALA A 1 188 ? 26.484 2.354 -13.600 1.00 74.94 188 ALA A N 1
ATOM 1324 C CA . ALA A 1 188 ? 26.677 1.293 -12.610 1.00 74.94 188 ALA A CA 1
ATOM 1325 C C . ALA A 1 188 ? 27.428 1.780 -11.355 1.00 74.94 188 ALA A C 1
ATOM 1327 O O . ALA A 1 188 ? 27.047 1.425 -10.241 1.00 74.94 188 ALA A O 1
ATOM 1328 N N . ALA A 1 189 ? 28.446 2.635 -11.517 1.00 74.31 189 ALA A N 1
ATOM 1329 C CA . ALA A 1 189 ? 29.200 3.214 -10.402 1.00 74.31 189 ALA A CA 1
ATOM 1330 C C . ALA A 1 189 ? 28.348 4.153 -9.525 1.00 74.31 189 ALA A C 1
ATOM 1332 O O . ALA A 1 189 ? 28.493 4.176 -8.302 1.00 74.31 189 ALA A O 1
ATOM 1333 N N . ALA A 1 190 ? 27.418 4.901 -10.129 1.00 72.44 190 ALA A N 1
ATOM 1334 C CA . ALA A 1 190 ? 26.476 5.736 -9.383 1.00 72.44 190 ALA A CA 1
ATOM 1335 C C . ALA A 1 190 ? 25.504 4.897 -8.526 1.00 72.44 190 ALA A C 1
ATOM 1337 O O . ALA A 1 190 ? 25.137 5.294 -7.416 1.00 72.44 190 ALA A O 1
ATOM 1338 N N . ALA A 1 191 ? 25.120 3.709 -9.007 1.00 72.00 191 ALA A N 1
ATOM 1339 C CA . ALA A 1 191 ? 24.241 2.804 -8.271 1.00 72.00 191 ALA A CA 1
ATOM 1340 C C . ALA A 1 191 ? 24.923 2.187 -7.034 1.00 72.00 191 ALA A C 1
ATOM 1342 O O . ALA A 1 191 ? 24.285 2.069 -5.987 1.00 72.00 191 ALA A O 1
ATOM 1343 N N . THR A 1 192 ? 26.214 1.841 -7.104 1.00 75.00 192 THR A N 1
ATOM 1344 C CA . THR A 1 192 ? 26.960 1.295 -5.954 1.00 75.00 192 THR A CA 1
ATOM 1345 C C . THR A 1 192 ? 27.270 2.342 -4.887 1.00 75.00 192 THR A C 1
ATOM 1347 O O . THR A 1 192 ? 27.107 2.048 -3.705 1.00 75.00 192 THR A O 1
ATOM 1350 N N . ALA A 1 193 ? 27.604 3.582 -5.266 1.00 66.25 193 ALA A N 1
ATOM 1351 C CA . ALA A 1 193 ? 27.885 4.664 -4.310 1.00 66.25 193 ALA A CA 1
ATOM 1352 C C . ALA A 1 193 ? 26.692 5.008 -3.392 1.00 66.25 193 ALA A C 1
ATOM 1354 O O . ALA A 1 193 ? 26.866 5.545 -2.300 1.00 66.25 193 ALA A O 1
ATOM 1355 N N . THR A 1 194 ? 25.470 4.671 -3.808 1.00 66.75 194 THR A N 1
ATOM 1356 C CA . THR A 1 194 ? 24.259 4.919 -3.014 1.00 66.75 194 THR A CA 1
ATOM 1357 C C . THR A 1 194 ? 24.075 3.886 -1.886 1.00 66.75 194 THR A C 1
ATOM 1359 O O . THR A 1 194 ? 23.340 4.144 -0.935 1.00 66.75 194 THR A O 1
ATOM 1362 N N . ASN A 1 195 ? 24.756 2.733 -1.940 1.00 62.06 195 ASN A N 1
ATOM 1363 C CA . ASN A 1 195 ? 24.533 1.624 -1.004 1.00 62.06 195 ASN A CA 1
ATOM 1364 C C . ASN A 1 195 ? 25.416 1.689 0.262 1.00 62.06 195 ASN A C 1
ATOM 1366 O O . ASN A 1 195 ? 25.009 1.205 1.318 1.00 62.06 195 ASN A O 1
ATOM 1370 N N . ASP A 1 196 ? 26.579 2.346 0.201 1.00 58.81 196 ASP A N 1
ATOM 1371 C CA . ASP A 1 196 ? 27.534 2.385 1.324 1.00 58.81 196 ASP A CA 1
ATOM 1372 C C . ASP A 1 196 ? 27.147 3.367 2.446 1.00 58.81 196 ASP A C 1
ATOM 1374 O O . ASP A 1 196 ? 27.562 3.205 3.594 1.00 58.81 196 ASP A O 1
ATOM 1378 N N . ASN A 1 197 ? 26.271 4.340 2.175 1.00 58.09 197 ASN A N 1
ATOM 1379 C CA . ASN A 1 197 ? 25.838 5.322 3.179 1.00 58.09 197 ASN A CA 1
ATOM 1380 C C . ASN A 1 197 ? 24.829 4.786 4.209 1.00 58.09 197 ASN A C 1
ATOM 1382 O O . ASN A 1 197 ? 24.425 5.528 5.103 1.00 58.09 197 ASN A O 1
ATOM 1386 N N . ASN A 1 198 ? 24.414 3.520 4.112 1.00 59.59 198 ASN A N 1
ATOM 1387 C CA . ASN A 1 198 ? 23.432 2.937 5.028 1.00 59.59 198 ASN A CA 1
ATOM 1388 C C . ASN A 1 198 ? 24.043 1.974 6.060 1.00 59.59 198 ASN A C 1
ATOM 1390 O O . ASN A 1 198 ? 23.310 1.219 6.698 1.00 59.59 198 ASN A O 1
ATOM 1394 N N . SER A 1 199 ? 25.369 1.985 6.233 1.00 54.75 199 SER A N 1
ATOM 1395 C CA . SER A 1 199 ? 26.032 1.197 7.274 1.00 54.75 199 SER A CA 1
ATOM 1396 C C . SER A 1 199 ? 25.839 1.878 8.643 1.00 54.75 199 SER A C 1
ATOM 1398 O O . SER A 1 199 ? 26.352 2.981 8.849 1.00 54.75 199 SER A O 1
ATOM 1400 N N . PRO A 1 200 ? 25.069 1.290 9.582 1.00 60.59 200 PRO A N 1
ATOM 1401 C CA . PRO A 1 200 ? 24.799 1.909 10.872 1.00 60.59 200 PRO A CA 1
ATOM 1402 C C . PRO A 1 200 ? 26.081 1.932 11.705 1.00 60.59 200 PRO A C 1
ATOM 1404 O O . PRO A 1 200 ? 26.597 0.892 12.113 1.00 60.59 200 PRO A O 1
ATOM 1407 N N . SER A 1 201 ? 26.580 3.134 11.981 1.00 56.50 201 SER A N 1
ATOM 1408 C CA . SER A 1 201 ? 27.652 3.380 12.936 1.00 56.50 201 SER A CA 1
ATOM 1409 C C . SER A 1 201 ? 27.236 2.875 14.321 1.00 56.50 201 SER A C 1
ATOM 1411 O O . SER A 1 201 ? 26.468 3.498 15.053 1.00 56.50 201 SER A O 1
ATOM 1413 N N . THR A 1 202 ? 27.742 1.698 14.688 1.00 56.72 202 THR A N 1
ATOM 1414 C CA . THR A 1 202 ? 27.680 1.158 16.045 1.00 56.72 202 THR A CA 1
ATOM 1415 C C . THR A 1 202 ? 28.608 1.971 16.942 1.00 56.72 202 THR A C 1
ATOM 1417 O O . THR A 1 202 ? 29.758 1.601 17.177 1.00 56.72 202 THR A O 1
ATOM 1420 N N . SER A 1 203 ? 28.112 3.103 17.434 1.00 54.72 203 SER A N 1
ATOM 1421 C CA . SER A 1 203 ? 28.751 3.882 18.494 1.00 54.72 203 SER A CA 1
ATOM 1422 C C . SER A 1 203 ? 28.636 3.118 19.813 1.00 54.72 203 SER A C 1
ATOM 1424 O O . SER A 1 203 ? 27.647 3.223 20.537 1.00 54.72 203 SER A O 1
ATOM 1426 N N . SER A 1 204 ? 29.648 2.302 20.095 1.00 56.81 204 SER A N 1
ATOM 1427 C CA . SER A 1 204 ? 29.839 1.616 21.370 1.00 56.81 204 SER A CA 1
ATOM 1428 C C . SER A 1 204 ? 30.415 2.605 22.391 1.00 56.81 204 SER A C 1
ATOM 1430 O O . SER A 1 204 ? 31.627 2.778 22.484 1.00 56.81 204 SER A O 1
ATOM 1432 N N . SER A 1 205 ? 29.548 3.297 23.136 1.00 61.66 205 SER A N 1
ATOM 1433 C CA . SER A 1 205 ? 29.949 4.017 24.352 1.00 61.66 205 SER A CA 1
ATOM 1434 C C . SER A 1 205 ? 29.929 3.047 25.529 1.00 61.66 205 SER A C 1
ATOM 1436 O O . SER A 1 205 ? 28.902 2.843 26.172 1.00 61.66 205 SER A O 1
ATOM 1438 N N . TYR A 1 206 ? 31.091 2.458 25.800 1.00 60.25 206 TYR A N 1
ATOM 1439 C CA . TYR A 1 206 ? 31.443 1.964 27.125 1.00 60.25 206 TYR A CA 1
ATOM 1440 C C . TYR A 1 206 ? 31.619 3.171 28.057 1.00 60.25 206 TYR A C 1
ATOM 1442 O O . TYR A 1 206 ? 32.456 4.030 27.787 1.00 60.25 206 TYR A O 1
ATOM 1450 N N . TYR A 1 207 ? 30.849 3.234 29.143 1.00 50.91 207 TYR A N 1
ATOM 1451 C CA . TYR A 1 207 ? 31.150 4.086 30.294 1.00 50.91 207 TYR A CA 1
ATOM 1452 C C . TYR A 1 207 ? 31.312 3.208 31.537 1.00 50.91 207 TYR A C 1
ATOM 1454 O O . TYR A 1 207 ? 30.464 2.354 31.810 1.00 50.91 207 TYR A O 1
ATOM 1462 N N . CYS A 1 208 ? 32.446 3.428 32.209 1.00 56.03 208 CYS A N 1
ATOM 1463 C CA . CYS A 1 208 ? 32.746 3.070 33.593 1.00 56.03 208 CYS A CA 1
ATOM 1464 C C . CYS A 1 208 ? 31.950 3.932 34.578 1.00 56.03 208 CYS A C 1
ATOM 1466 O O . CYS A 1 208 ? 31.583 5.068 34.195 1.00 56.03 208 CYS A O 1
#

Foldseek 3Di:
DPPPVVVVVVVVLVVVLVPDPDPCVLVVVVVVVVVVVVPPPPPPPDPDDDDDPDPDPDPDPDPPPDPDDPPPVVVVVVVVVVVVVVCVSCCVVVVVVVVVVVVVVVVVVVVVVVVVVVVVVVVVVVVVVVVLVVVLVVVLVVQLVVVVVVPDPNPPSNVVSVVVSVVVVVVVVVVVVVVVVVVVVVVVVVVVVVPVVPDDPPPDDDDD

Organism: Dreissena polymorpha (NCBI:txid45954)

Secondary structure (DSSP, 8-state):
-TTSSHHHHHHHHHHHHHT--SS-HHHHHHHHHHHHHHHS-------------------------------HHHHHHHHHHHHHHHHHHHHHHHTTTHHHHHHHHHHHHHHHHHHHHHHHHHHHHHHHHHHHHHHHHHHHHHHHHHHHHSTT-TTHHHHHHHHHHHHHHHHHHHHHHHHHHHHHHHHHHHHHHTTGGG----------